Protein AF-A0A6D0IEU9-F1 (afdb_monomer)

Organism: Escherichia coli (NCBI:txid562)

Radius of gyration: 25.7 Å; Cα contacts (8 Å, |Δi|>4): 606; chains: 1; bounding box: 62×49×73 Å

pLDDT: mean 84.25, std 22.56, range [29.33, 98.94]

Secondary structure (DSSP, 8-state):
---EEEEEEETTTTEEEEEEEE------PPPP-------------------------------EEE-TTEEEEE-SEEEES-EEESSSSEEEEEEETT-EEEESSSPPEEES-STT-EEEEEEEBSEEE-B-TT--B-EEEESSSSEEEEEEETT-EEE-SEEEES-STT-EEEEEE-STT-EEE-SEEEESSSSEEEEEE-

InterPro domains:
  IPR024973 ESPR domain [PF13018] (1-48)
  IPR030895 T5SS/PEP-CTERM-associated repeat [TIGR04393] (109-158)
  IPR030895 T5SS/PEP-CTERM-associated repeat [TIGR04393] (164-202)

Foldseek 3Di:
DDKDFDWDQDPVVRDIDTDDIDDDDDDDDDDDDDDDDDDDDDDDDDDPDPDPPPPPDDDPAAEAAFAPAREEEFQEEDEHQEHEFQQPAHGEYEDEANGEYEYAHADEYEAFHADQTGGEYEQANGEHEQAHPVRAFHEYEAFQQGHGEYEFDNLGYYAHEAYEAHNAANGGGEYEQDDPNRDYHYPHYYAQNRHHGYYHYD

Structure (mmCIF, N/CA/C/O backbone):
data_AF-A0A6D0IEU9-F1
#
_entry.id   AF-A0A6D0IEU9-F1
#
loop_
_atom_site.group_PDB
_atom_site.id
_atom_site.type_symbol
_atom_site.label_atom_id
_atom_site.label_alt_id
_atom_site.label_comp_id
_atom_site.label_asym_id
_atom_site.label_entity_id
_atom_site.label_seq_id
_atom_site.pdbx_PDB_ins_code
_atom_site.Cartn_x
_atom_site.Cartn_y
_atom_site.Cartn_z
_atom_site.occupancy
_atom_site.B_iso_or_equiv
_atom_site.auth_seq_id
_atom_site.auth_comp_id
_atom_site.auth_asym_id
_atom_site.auth_atom_id
_atom_site.pdbx_PDB_model_num
ATOM 1 N N . MET A 1 1 ? -40.878 34.710 -31.196 1.00 53.75 1 MET A N 1
ATOM 2 C CA . MET A 1 1 ? -40.670 33.248 -31.325 1.00 53.75 1 MET A CA 1
ATOM 3 C C . MET A 1 1 ? -40.734 32.663 -29.929 1.00 53.75 1 MET A C 1
ATOM 5 O O . MET A 1 1 ? -39.865 32.991 -29.135 1.00 53.75 1 MET A O 1
ATOM 9 N N . ASN A 1 2 ? -41.747 31.856 -29.616 1.00 50.69 2 ASN A N 1
ATOM 10 C CA . ASN A 1 2 ? -41.816 31.199 -28.310 1.00 50.69 2 ASN A CA 1
ATOM 11 C C . ASN A 1 2 ? -40.979 29.920 -28.369 1.00 50.69 2 ASN A C 1
ATOM 13 O O . ASN A 1 2 ? -41.189 29.094 -29.259 1.00 50.69 2 ASN A O 1
ATOM 17 N N . ARG A 1 3 ? -40.012 29.792 -27.458 1.00 67.81 3 ARG A N 1
ATOM 18 C CA . ARG A 1 3 ? -39.190 28.589 -27.297 1.00 67.81 3 ARG A CA 1
ATOM 19 C C . ARG A 1 3 ? -39.715 27.820 -26.097 1.00 67.81 3 ARG A C 1
ATOM 21 O O . ARG A 1 3 ? -39.881 28.401 -25.029 1.00 67.81 3 ARG A O 1
ATOM 28 N N . ILE A 1 4 ? -40.008 26.540 -26.293 1.00 80.19 4 ILE A N 1
ATOM 29 C CA . ILE A 1 4 ? -40.408 25.638 -25.215 1.00 80.19 4 ILE A CA 1
ATOM 30 C C . ILE A 1 4 ? -39.237 24.692 -24.975 1.00 80.19 4 ILE A C 1
ATOM 32 O O . ILE A 1 4 ? -38.782 24.014 -25.900 1.00 80.19 4 ILE A O 1
ATOM 36 N N . TYR A 1 5 ? -38.760 24.661 -23.735 1.00 81.88 5 TYR A N 1
ATOM 37 C CA . TYR A 1 5 ? -37.673 23.793 -23.300 1.00 81.88 5 TYR A CA 1
ATOM 38 C C . TYR A 1 5 ? -38.232 22.621 -22.501 1.00 81.88 5 TYR A C 1
ATOM 40 O O . TYR A 1 5 ? -39.160 22.785 -21.710 1.00 81.88 5 TYR A O 1
ATOM 48 N N . ARG A 1 6 ? -37.644 21.439 -22.686 1.00 86.56 6 ARG A N 1
ATOM 49 C CA . ARG A 1 6 ? -37.812 20.326 -21.746 1.00 86.56 6 ARG A CA 1
ATOM 50 C C . ARG A 1 6 ? -36.634 20.344 -20.784 1.00 86.56 6 ARG A C 1
ATOM 52 O O . ARG A 1 6 ? -35.485 20.332 -21.233 1.00 86.56 6 ARG A O 1
ATOM 59 N N . VAL A 1 7 ? -36.933 20.391 -19.490 1.00 88.81 7 VAL A N 1
ATOM 60 C CA . VAL A 1 7 ? -35.939 20.408 -18.412 1.00 88.81 7 VAL A CA 1
ATOM 61 C C . VAL A 1 7 ? -36.088 19.177 -17.528 1.00 88.81 7 VAL A C 1
ATOM 63 O O . VAL A 1 7 ? -37.202 18.696 -17.327 1.00 88.81 7 VAL A O 1
ATOM 66 N N . ILE A 1 8 ? -34.969 18.678 -17.012 1.00 92.38 8 ILE A N 1
ATOM 67 C CA . ILE A 1 8 ? -34.897 17.565 -16.061 1.00 92.38 8 ILE A CA 1
ATOM 68 C C . ILE A 1 8 ? -34.191 18.065 -14.799 1.00 92.38 8 ILE A C 1
ATOM 70 O O . ILE A 1 8 ? -33.222 18.818 -14.888 1.00 92.38 8 ILE A O 1
ATOM 74 N N . TRP A 1 9 ? -34.683 17.666 -13.626 1.00 94.00 9 TRP A N 1
ATOM 75 C CA . TRP A 1 9 ? -33.997 17.899 -12.356 1.00 94.00 9 TRP A CA 1
ATOM 76 C C . TRP A 1 9 ? -32.887 16.866 -12.165 1.00 94.00 9 TRP A C 1
ATOM 78 O O . TRP A 1 9 ? -33.154 15.665 -12.169 1.00 94.00 9 TRP A O 1
ATOM 88 N N . ASN A 1 10 ? -31.653 17.328 -11.986 1.00 88.06 10 ASN A N 1
ATOM 89 C CA . ASN A 1 10 ? -30.525 16.477 -11.642 1.00 88.06 10 ASN A CA 1
ATOM 90 C C . ASN A 1 10 ? -30.370 16.450 -10.117 1.00 88.06 10 ASN A C 1
ATOM 92 O O . ASN A 1 10 ? -30.003 17.457 -9.514 1.00 88.06 10 ASN A O 1
ATOM 96 N N . CYS A 1 11 ? -30.652 15.305 -9.492 1.00 75.31 11 CYS A N 1
ATOM 97 C CA . CYS A 1 11 ? -30.579 15.147 -8.039 1.00 75.31 11 CYS A CA 1
ATOM 98 C C . CYS A 1 11 ? -29.143 15.136 -7.493 1.00 75.31 11 CYS A C 1
ATOM 100 O O . CYS A 1 11 ? -28.936 15.576 -6.366 1.00 75.31 11 CYS A O 1
ATOM 102 N N . THR A 1 12 ? -28.159 14.703 -8.285 1.00 78.56 12 THR A N 1
ATOM 103 C CA . THR A 1 12 ? -26.739 14.695 -7.902 1.00 78.56 12 THR A CA 1
ATOM 104 C C . THR A 1 12 ? -26.149 16.103 -7.899 1.00 78.56 12 THR A C 1
ATOM 106 O O . THR A 1 12 ? -25.392 16.456 -7.004 1.00 78.56 12 THR A O 1
ATOM 109 N N . LEU A 1 13 ? -26.512 16.922 -8.888 1.00 87.19 13 LEU A N 1
ATOM 110 C CA . LEU A 1 13 ? -25.998 18.287 -9.042 1.00 87.19 13 LEU A CA 1
ATOM 111 C C . LEU A 1 13 ? -26.918 19.359 -8.442 1.00 87.19 13 LEU A C 1
ATOM 113 O O . LEU A 1 13 ? -26.543 20.525 -8.407 1.00 87.19 13 LEU A O 1
ATOM 117 N N . GLN A 1 14 ? -28.123 18.979 -8.009 1.00 87.88 14 GLN A N 1
ATOM 118 C CA . GLN A 1 14 ? -29.170 19.869 -7.492 1.00 87.88 14 GLN A CA 1
ATOM 119 C C . GLN A 1 14 ? -29.506 21.050 -8.421 1.00 8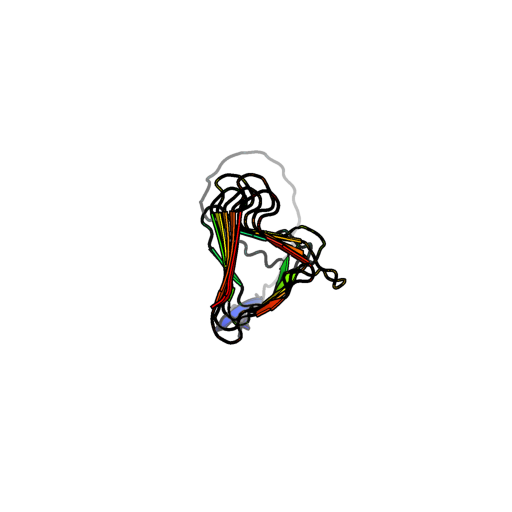7.88 14 GLN A C 1
ATOM 121 O O . GLN A 1 14 ? -29.718 22.178 -7.978 1.00 87.88 14 GLN A O 1
ATOM 126 N N . VAL A 1 15 ? -29.570 20.795 -9.732 1.00 84.38 15 VAL A N 1
ATOM 127 C CA . VAL A 1 15 ? -29.898 21.813 -10.745 1.00 84.38 15 VAL A CA 1
ATOM 128 C C . VAL A 1 15 ? -30.870 21.286 -11.797 1.00 84.38 15 VAL A C 1
ATOM 130 O O . VAL A 1 15 ? -30.902 20.093 -12.101 1.00 84.38 15 VAL A O 1
ATOM 133 N N . PHE A 1 16 ? -31.634 22.192 -12.415 1.00 90.25 16 PHE A N 1
ATOM 134 C CA . PHE A 1 16 ? -32.405 21.886 -13.622 1.00 90.25 16 PHE A CA 1
ATOM 135 C C . PHE A 1 16 ? -31.518 21.996 -14.863 1.00 90.25 16 PHE A C 1
ATOM 137 O O . PHE A 1 16 ? -30.922 23.040 -15.121 1.00 90.25 16 PHE A O 1
ATOM 144 N N . GLN A 1 17 ? -31.469 20.936 -15.663 1.00 93.31 17 GLN A N 1
ATOM 145 C CA . GLN A 1 17 ? -30.743 20.900 -16.930 1.00 93.31 17 GLN A CA 1
ATOM 146 C C . GLN A 1 17 ? -31.730 20.884 -18.100 1.00 93.31 17 GLN A C 1
ATOM 148 O O . GLN A 1 17 ? -32.740 20.184 -18.066 1.00 93.31 17 GLN A O 1
ATOM 153 N N . VAL A 1 18 ? -31.448 21.664 -19.148 1.00 87.06 18 VAL A N 1
ATOM 154 C CA . VAL A 1 18 ? -32.253 21.696 -20.379 1.00 87.06 18 VAL A CA 1
ATOM 155 C C . VAL A 1 18 ? -31.772 20.592 -21.315 1.00 87.06 18 VAL A C 1
ATOM 157 O O . VAL A 1 18 ? -30.610 20.586 -21.709 1.00 87.06 18 VAL A O 1
ATOM 160 N N . CYS A 1 19 ? -32.665 19.683 -21.706 1.00 80.75 19 CYS A N 1
ATOM 161 C CA . CYS A 1 19 ? -32.301 18.515 -22.519 1.00 80.75 19 CYS A CA 1
ATOM 162 C C . CYS A 1 19 ? -32.768 18.616 -23.976 1.00 80.75 19 CYS A C 1
ATOM 164 O O . CYS A 1 19 ? -32.269 17.893 -24.834 1.00 80.75 19 CYS A O 1
ATOM 166 N N . SER A 1 20 ? -33.722 19.499 -24.285 1.00 77.31 20 SER A N 1
ATOM 167 C CA . SER A 1 20 ? -34.132 19.758 -25.669 1.00 77.31 20 SER A CA 1
ATOM 168 C C . SER A 1 20 ? -34.875 21.084 -25.808 1.00 77.31 20 SER A C 1
ATOM 170 O O . SER A 1 20 ? -35.669 21.437 -24.930 1.00 77.31 20 SER A O 1
ATOM 172 N N . GLU A 1 21 ? -34.704 21.752 -26.948 1.00 74.44 21 GLU A N 1
ATOM 173 C CA . GLU A 1 21 ? -35.538 22.875 -27.383 1.00 74.44 21 GLU A CA 1
ATOM 174 C C . GLU A 1 21 ? -36.475 22.412 -28.508 1.00 74.44 21 GLU A C 1
ATOM 176 O O . GLU A 1 21 ? -36.021 21.884 -29.523 1.00 74.44 21 GLU A O 1
ATOM 181 N N . LEU A 1 22 ? -37.785 22.627 -28.349 1.00 60.28 22 LEU A N 1
ATOM 182 C CA . LEU A 1 22 ? -38.739 22.435 -29.438 1.00 60.28 22 LEU A CA 1
ATOM 183 C C . LEU A 1 22 ? -39.004 23.776 -30.121 1.00 60.28 22 LEU A C 1
ATOM 185 O O . LEU A 1 22 ? -39.738 24.622 -29.605 1.00 60.28 22 LEU A O 1
ATOM 189 N N . THR A 1 23 ? -38.452 23.952 -31.318 1.00 60.00 23 THR A N 1
ATOM 190 C CA . THR A 1 23 ? -38.724 25.127 -32.151 1.00 60.00 23 THR A CA 1
ATOM 191 C C . THR A 1 23 ? -39.691 24.744 -33.274 1.00 60.00 23 THR A C 1
ATOM 193 O O . THR A 1 23 ? -39.363 23.963 -34.165 1.00 60.00 23 THR A O 1
ATOM 196 N N . ARG A 1 24 ? -40.909 25.298 -33.268 1.00 49.69 24 ARG A N 1
ATOM 197 C CA . ARG A 1 24 ? -41.890 25.077 -34.346 1.00 49.69 24 ARG A CA 1
ATOM 198 C C . ARG A 1 24 ?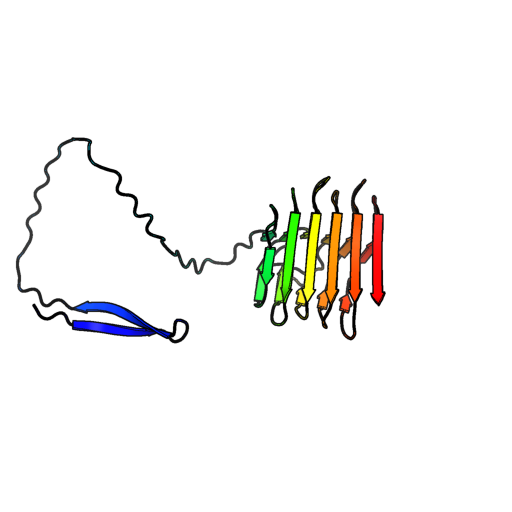 -41.479 25.916 -35.568 1.00 49.69 24 ARG A C 1
ATOM 200 O O . ARG A 1 24 ? -41.770 27.108 -35.615 1.00 49.69 24 ARG A O 1
ATOM 207 N N . ARG A 1 25 ? -40.758 25.335 -36.536 1.00 46.53 25 ARG A N 1
ATOM 208 C CA . ARG A 1 25 ? -40.370 26.026 -37.785 1.00 46.53 25 ARG A CA 1
ATOM 209 C C . ARG A 1 25 ? -41.288 25.607 -38.941 1.00 46.53 25 ARG A C 1
ATOM 211 O O . ARG A 1 25 ? -41.358 24.434 -39.288 1.00 46.53 25 ARG A O 1
ATOM 218 N N . VAL A 1 26 ? -41.973 26.578 -39.548 1.00 46.31 26 VAL A N 1
ATOM 219 C CA . VAL A 1 26 ? -42.748 26.409 -40.788 1.00 46.31 26 VAL A CA 1
ATOM 220 C C . VAL A 1 26 ? -41.794 26.492 -41.992 1.00 46.31 26 VAL A C 1
ATOM 222 O O . VAL A 1 26 ? -41.130 27.505 -42.175 1.00 46.31 26 VAL A O 1
ATOM 225 N N . GLY A 1 27 ? -41.711 25.385 -42.741 1.00 44.38 27 GLY A N 1
ATOM 226 C CA . GLY A 1 27 ? -41.243 25.160 -44.124 1.00 44.38 27 GLY A CA 1
ATOM 227 C C . GLY A 1 27 ? -40.143 26.015 -44.787 1.00 44.38 27 GLY A C 1
ATOM 228 O O . GLY A 1 27 ? -40.307 27.215 -44.977 1.00 44.38 27 GLY A O 1
ATOM 229 N N . LYS A 1 28 ? -39.124 25.342 -45.354 1.00 38.09 28 LYS A N 1
ATOM 230 C CA . LYS A 1 28 ? -38.829 25.317 -46.814 1.00 38.09 28 LYS A CA 1
ATOM 231 C C . LYS A 1 28 ? -37.697 24.324 -47.153 1.00 38.09 28 LYS A C 1
ATOM 233 O O . LYS A 1 28 ? -36.767 24.159 -46.373 1.00 38.09 28 LYS A O 1
ATOM 238 N N . LYS A 1 29 ? -37.832 23.651 -48.309 1.00 37.75 29 LYS A N 1
ATOM 239 C CA . LYS A 1 29 ? -36.913 22.645 -48.886 1.00 37.75 29 LYS A CA 1
ATOM 240 C C . LYS A 1 29 ? -35.546 23.259 -49.232 1.00 37.75 29 LYS A C 1
ATOM 242 O O . LYS A 1 29 ? -35.515 24.354 -49.787 1.00 37.75 29 LYS A O 1
ATOM 247 N N . SER A 1 30 ? -34.455 22.528 -48.990 1.00 38.38 30 SER A N 1
ATOM 248 C CA . SER A 1 30 ? -33.098 22.927 -49.399 1.00 38.38 30 SER A CA 1
ATOM 249 C C . SER A 1 30 ? -32.645 22.181 -50.654 1.00 38.38 30 SER A C 1
ATOM 251 O O . SER A 1 30 ? -32.662 20.952 -50.686 1.00 38.38 30 SER A O 1
ATOM 253 N N . THR A 1 31 ? -32.194 22.933 -51.657 1.00 33.44 31 THR A N 1
ATOM 254 C CA . THR A 1 31 ? -31.416 22.443 -52.804 1.00 33.44 31 THR A CA 1
ATOM 255 C C . THR A 1 31 ? -29.931 22.622 -52.484 1.00 33.44 31 THR A C 1
ATOM 257 O O . THR A 1 31 ? -29.524 23.702 -52.057 1.00 33.44 31 THR A O 1
ATOM 260 N N . VAL A 1 32 ? -29.117 21.581 -52.671 1.00 41.56 32 VAL A N 1
ATOM 261 C CA . VAL A 1 32 ? -27.666 21.612 -52.419 1.00 41.56 32 VAL A CA 1
ATOM 262 C C . VAL A 1 32 ? -26.944 22.155 -53.654 1.00 41.56 32 VAL A C 1
ATOM 264 O O . VAL A 1 32 ? -27.116 21.621 -54.745 1.00 41.56 32 VAL A O 1
ATOM 267 N N . ASN A 1 33 ? -26.109 23.184 -53.486 1.00 30.72 33 ASN A N 1
ATOM 268 C CA . ASN A 1 33 ? -25.115 23.587 -54.483 1.00 30.72 33 ASN A CA 1
ATOM 269 C C . ASN A 1 33 ? -23.714 23.514 -53.867 1.00 30.72 33 ASN A C 1
ATOM 271 O O . ASN A 1 33 ? -23.408 24.205 -52.898 1.00 30.72 33 ASN A O 1
ATOM 275 N N . LEU A 1 34 ? -22.874 22.663 -54.454 1.00 42.97 34 LEU A N 1
ATOM 276 C CA . LEU A 1 34 ? -21.450 22.527 -54.167 1.00 42.97 34 LEU A CA 1
ATOM 277 C C . LEU A 1 34 ? -20.671 23.630 -54.893 1.00 42.97 34 LEU A C 1
ATOM 279 O O . LEU A 1 34 ? -20.743 23.730 -56.117 1.00 42.97 34 LEU A O 1
ATOM 283 N N . ARG A 1 35 ? -19.855 24.401 -54.165 1.00 29.33 35 ARG A N 1
ATOM 284 C CA . ARG A 1 35 ? -18.714 25.130 -54.739 1.00 29.33 35 ARG A CA 1
ATOM 285 C C . ARG A 1 35 ? -17.497 25.038 -53.819 1.00 29.33 35 ARG A C 1
ATOM 287 O O . ARG A 1 35 ? -17.572 25.353 -52.638 1.00 29.33 35 ARG A O 1
ATOM 294 N N . LYS A 1 36 ? -16.380 24.603 -54.410 1.00 38.97 36 LYS A N 1
ATOM 295 C CA . 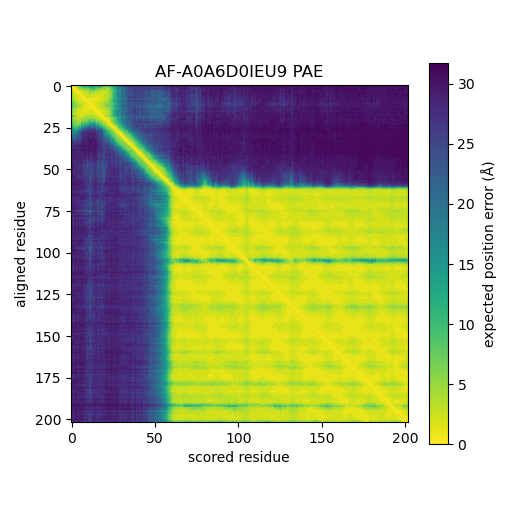LYS A 1 36 ? -15.002 24.711 -53.908 1.00 38.97 36 LYS A CA 1
ATOM 296 C C . LYS A 1 36 ? -14.539 26.171 -53.993 1.00 38.97 36 LYS A C 1
ATOM 298 O O . LYS A 1 36 ? -14.678 26.748 -55.066 1.00 38.97 36 LYS A O 1
ATOM 303 N N . SER A 1 37 ? -13.862 26.687 -52.964 1.00 33.75 37 SER A N 1
ATOM 304 C CA . SER A 1 37 ? -12.532 27.307 -53.117 1.00 33.75 37 SER A CA 1
ATOM 305 C C . SER A 1 37 ? -11.837 27.559 -51.774 1.00 33.75 37 SER A C 1
ATOM 307 O O . SER A 1 37 ? -12.459 27.715 -50.730 1.00 33.75 37 SER A O 1
ATOM 309 N N . SER A 1 38 ? -10.515 27.594 -51.892 1.00 38.75 38 SER A N 1
ATOM 310 C CA . SER A 1 38 ? -9.429 27.889 -50.958 1.00 38.75 38 SER A CA 1
ATOM 311 C C . SER A 1 38 ? -9.467 29.261 -50.277 1.00 38.75 38 SER A C 1
ATOM 313 O O . SER A 1 38 ? -9.944 30.226 -50.870 1.00 38.75 38 SER A O 1
ATOM 315 N N . GLY A 1 39 ? -8.811 29.369 -49.115 1.00 32.38 39 GLY A N 1
ATOM 316 C CA . GLY A 1 39 ? -8.404 30.651 -48.530 1.00 32.38 39 GLY A CA 1
ATOM 317 C C . GLY A 1 39 ? -8.217 30.589 -47.017 1.00 32.38 39 GLY A C 1
ATOM 318 O O . GLY A 1 39 ? -9.179 30.665 -46.264 1.00 32.38 39 GLY A O 1
ATOM 319 N N . LEU A 1 40 ? -6.968 30.446 -46.580 1.00 43.28 40 LEU A N 1
ATOM 320 C CA . LEU A 1 40 ? -6.529 30.544 -45.190 1.00 43.28 40 LEU A CA 1
ATOM 321 C C . LEU A 1 40 ? -6.688 31.996 -44.695 1.00 43.28 40 LEU A C 1
ATOM 323 O O . LEU A 1 40 ? -6.193 32.906 -45.346 1.00 43.28 40 LEU A O 1
ATOM 327 N N . THR A 1 41 ? -7.386 32.205 -43.576 1.00 36.62 41 THR A N 1
ATOM 328 C CA . THR A 1 41 ? -7.050 33.075 -42.422 1.00 36.62 41 THR A CA 1
ATOM 329 C C . THR A 1 41 ? -8.328 33.351 -41.619 1.00 36.62 41 THR A C 1
ATOM 331 O O . THR A 1 41 ? -9.333 33.767 -42.184 1.00 36.62 41 THR A O 1
ATOM 334 N N . THR A 1 42 ? -8.309 33.123 -40.301 1.00 32.19 42 THR A N 1
ATOM 335 C CA . THR A 1 42 ? -8.687 34.107 -39.262 1.00 32.19 42 THR A CA 1
ATOM 336 C C . THR A 1 42 ? -8.773 33.464 -37.868 1.00 32.19 42 THR A C 1
ATOM 338 O O . THR A 1 42 ? -9.610 32.615 -37.597 1.00 32.19 42 THR A O 1
ATOM 341 N N . LYS A 1 43 ? -7.911 33.980 -36.981 1.00 35.75 43 LYS A N 1
ATOM 342 C CA . LYS A 1 43 ? -8.141 34.286 -35.557 1.00 35.75 43 LYS A CA 1
ATOM 343 C C . LYS A 1 43 ? -8.468 33.120 -34.607 1.00 35.75 43 LYS A C 1
ATOM 345 O O . LYS A 1 43 ? -9.618 32.754 -34.397 1.00 35.75 43 LYS A O 1
ATOM 350 N N . PHE A 1 44 ? -7.429 32.668 -33.900 1.00 37.09 44 PHE A N 1
ATOM 351 C CA . PHE A 1 44 ? -7.548 31.933 -32.641 1.00 37.09 44 PHE A CA 1
ATOM 352 C C . PHE A 1 44 ? -8.236 32.807 -31.580 1.00 37.09 44 PHE A C 1
ATOM 354 O O . PHE A 1 44 ? -7.627 33.721 -31.026 1.00 37.09 44 PHE A O 1
ATOM 361 N N . SER A 1 45 ? -9.505 32.516 -31.294 1.00 33.41 45 SER A N 1
ATOM 362 C CA . SER A 1 45 ? -10.161 32.931 -30.054 1.00 33.41 45 SER A CA 1
ATOM 363 C C . SER A 1 45 ? -10.011 31.798 -29.043 1.00 33.41 45 SER A C 1
ATOM 365 O O . SER A 1 45 ? -10.451 30.674 -29.287 1.00 33.41 45 SER A O 1
ATOM 367 N N . ARG A 1 46 ? -9.332 32.077 -27.927 1.00 46.19 46 ARG A N 1
ATOM 368 C CA . ARG A 1 46 ? -9.158 31.148 -26.806 1.00 46.19 46 ARG A CA 1
ATOM 369 C C . ARG A 1 46 ? -10.493 31.006 -26.077 1.00 46.19 46 ARG A C 1
ATOM 371 O O . ARG A 1 46 ? -10.826 31.831 -25.237 1.00 46.19 46 ARG A O 1
ATOM 378 N N . LEU A 1 47 ? -11.222 29.942 -26.379 1.00 34.53 47 LEU A N 1
ATOM 379 C CA . LEU A 1 47 ? -12.212 29.348 -25.485 1.00 34.53 47 LEU A CA 1
ATOM 380 C C . LEU A 1 47 ? -11.964 27.843 -25.505 1.00 34.53 47 LEU A C 1
ATOM 382 O O . LEU A 1 47 ? -12.510 27.114 -26.329 1.00 34.53 47 LEU A O 1
ATOM 386 N N . THR A 1 48 ? -11.067 27.390 -24.630 1.00 41.53 48 THR A N 1
ATOM 387 C CA . THR A 1 48 ? -10.922 25.976 -24.282 1.00 41.53 48 THR A CA 1
ATOM 388 C C . THR A 1 48 ? -12.227 25.521 -23.645 1.00 41.53 48 THR A C 1
ATOM 390 O O . THR A 1 48 ? -12.469 25.706 -22.455 1.00 41.53 48 THR A O 1
ATOM 393 N N . LEU A 1 49 ? -13.097 24.991 -24.496 1.00 32.12 49 LEU A N 1
ATOM 394 C CA . LEU A 1 49 ? -14.318 24.301 -24.141 1.00 32.12 49 LEU A CA 1
ATOM 395 C C . LEU A 1 49 ? -13.909 23.004 -23.434 1.00 32.12 49 LEU A C 1
ATOM 397 O O . LEU A 1 49 ? -13.408 22.079 -24.071 1.00 32.12 49 LEU A O 1
ATOM 401 N N . GLY A 1 50 ? -14.058 22.976 -22.110 1.00 44.75 50 GLY A N 1
ATOM 402 C CA . GLY A 1 50 ? -13.892 21.771 -21.306 1.00 44.75 50 GLY A CA 1
ATOM 403 C C . GLY A 1 50 ? -14.949 20.751 -21.709 1.00 44.75 50 GLY A C 1
ATOM 404 O O . GLY A 1 50 ? -16.090 20.816 -21.260 1.00 44.75 50 GLY A O 1
ATOM 405 N N . VAL A 1 51 ? -14.581 19.836 -22.600 1.00 38.56 51 VAL A N 1
ATOM 406 C CA . VAL A 1 51 ? -15.382 18.655 -22.904 1.00 38.56 51 VAL A CA 1
ATOM 407 C C . VAL A 1 51 ? -15.144 17.667 -21.767 1.00 38.56 51 VAL A C 1
ATOM 409 O O . VAL A 1 51 ? -14.122 16.987 -21.730 1.00 38.56 51 VAL A O 1
ATOM 412 N N . LEU A 1 52 ? -16.082 17.611 -20.819 1.00 35.97 52 LEU A N 1
ATOM 413 C CA . LEU A 1 52 ? -16.183 16.502 -19.875 1.00 35.97 52 LEU A CA 1
ATOM 414 C C . LEU A 1 52 ? -16.674 15.280 -20.669 1.00 35.97 52 LEU A C 1
ATOM 416 O O . LEU A 1 52 ? -17.872 15.080 -20.867 1.00 35.97 52 LEU A O 1
ATOM 420 N N . LEU A 1 53 ? -15.738 14.491 -21.194 1.00 38.72 53 LEU A N 1
ATOM 421 C CA . LEU A 1 53 ? -16.027 13.137 -21.651 1.00 38.72 53 LEU A CA 1
ATOM 422 C C . LEU A 1 53 ? -16.294 12.293 -20.404 1.00 38.72 53 LEU A C 1
ATOM 424 O O . LEU A 1 53 ? -15.367 11.808 -19.762 1.00 38.72 53 LEU A O 1
ATOM 428 N N . ALA A 1 54 ? -17.570 12.120 -20.060 1.00 43.75 54 ALA A N 1
ATOM 429 C CA . ALA A 1 54 ? -18.000 11.022 -19.208 1.00 43.75 54 ALA A CA 1
ATOM 430 C C . ALA A 1 54 ? -17.803 9.717 -19.995 1.00 43.75 54 ALA A C 1
ATOM 432 O O . ALA A 1 54 ? -18.714 9.211 -20.649 1.00 43.75 54 ALA A O 1
ATOM 433 N N . LEU A 1 55 ? -16.570 9.213 -19.992 1.00 36.75 55 LEU A N 1
ATOM 434 C CA . LEU A 1 55 ? -16.256 7.853 -20.398 1.00 36.75 55 LEU A CA 1
ATOM 435 C C . LEU A 1 55 ? -16.793 6.923 -19.309 1.00 36.75 55 LEU A C 1
ATOM 437 O O . LEU A 1 55 ? -16.089 6.579 -18.367 1.00 36.75 55 LEU A O 1
ATOM 441 N N . SER A 1 56 ? -18.037 6.468 -19.454 1.00 54.47 56 SER A N 1
ATOM 442 C CA . SER A 1 56 ? -18.420 5.150 -18.945 1.00 54.47 56 SER A CA 1
ATOM 443 C C . SER A 1 56 ? -17.731 4.108 -19.834 1.00 54.47 56 SER A C 1
ATOM 445 O O . SER A 1 56 ? -18.340 3.528 -20.733 1.00 54.47 56 SER A O 1
ATOM 447 N N . GLY A 1 57 ? -16.413 3.998 -19.675 1.00 40.84 57 GLY A N 1
ATOM 448 C CA . GLY A 1 57 ? -15.552 3.078 -20.400 1.00 40.84 57 GLY A CA 1
ATOM 449 C C . GLY A 1 57 ? -15.337 1.831 -19.559 1.00 40.84 57 GLY A C 1
ATOM 450 O O . GLY A 1 57 ? -14.985 1.922 -18.389 1.00 40.84 57 GLY A O 1
ATOM 451 N N . SER A 1 58 ? -15.575 0.675 -20.166 1.00 50.19 58 SER A N 1
ATOM 452 C CA . SER A 1 58 ? -15.130 -0.643 -19.712 1.00 50.19 58 SER A CA 1
ATOM 453 C C . SER A 1 58 ? -13.770 -0.584 -19.006 1.00 50.19 58 SER A C 1
ATOM 455 O O . SER A 1 58 ? -12.824 -0.035 -19.570 1.00 50.19 58 SER A O 1
ATOM 457 N N . ALA A 1 59 ? -13.688 -1.158 -17.802 1.00 45.22 59 ALA A N 1
ATOM 458 C CA . ALA A 1 59 ? -12.473 -1.260 -17.003 1.00 45.22 59 ALA A CA 1
ATOM 459 C C . ALA A 1 59 ? -11.380 -2.039 -17.758 1.00 45.22 59 ALA A C 1
ATOM 461 O O . ALA A 1 59 ? -11.274 -3.256 -17.664 1.00 45.22 59 ALA A O 1
ATOM 462 N N . SER A 1 60 ? -10.581 -1.323 -18.542 1.00 49.34 60 SER A N 1
ATOM 463 C CA . SER A 1 60 ? -9.176 -1.653 -18.732 1.00 49.34 60 SER A CA 1
ATOM 464 C C . SER A 1 60 ? -8.489 -1.007 -17.541 1.00 49.34 60 SER A C 1
ATOM 466 O O . SER A 1 60 ? -8.318 0.212 -17.550 1.00 49.34 60 SER A O 1
ATOM 468 N N . GLY A 1 61 ? -8.213 -1.768 -16.482 1.00 61.00 61 GLY A N 1
ATOM 469 C CA . GLY A 1 61 ? -7.523 -1.220 -15.323 1.00 61.00 61 GLY A CA 1
ATOM 470 C C . GLY A 1 61 ? -6.191 -0.639 -15.789 1.00 61.00 61 GLY A C 1
ATOM 471 O O . GLY A 1 61 ? -5.355 -1.316 -16.373 1.00 61.00 61 GLY A O 1
ATOM 472 N N . ALA A 1 62 ? -6.026 0.670 -15.662 1.00 86.44 62 ALA A N 1
ATOM 473 C CA . ALA A 1 62 ? -4.701 1.260 -15.726 1.00 86.44 62 ALA A CA 1
ATOM 474 C C . ALA A 1 62 ? -4.088 1.149 -14.328 1.00 86.44 62 ALA A C 1
ATOM 476 O O . ALA A 1 62 ? -4.808 0.983 -13.338 1.00 86.44 62 ALA A O 1
ATOM 477 N N . SER A 1 63 ? -2.769 1.253 -14.223 1.00 93.12 63 SER A N 1
ATOM 478 C CA . SER A 1 63 ? -2.153 1.518 -12.926 1.00 93.12 63 SER A CA 1
ATOM 479 C C . SER A 1 63 ? -2.633 2.876 -12.408 1.00 93.12 63 SER A C 1
ATOM 481 O O . SER A 1 63 ? -2.707 3.841 -13.171 1.00 93.12 63 SER A O 1
ATOM 483 N N . LEU A 1 64 ? -2.935 2.971 -11.115 1.00 96.12 64 LEU A N 1
ATOM 484 C CA . LEU A 1 64 ? -3.027 4.261 -10.448 1.00 96.12 64 LEU A CA 1
ATOM 485 C C . LEU A 1 64 ? -1.610 4.754 -10.169 1.00 96.12 64 LEU A C 1
ATOM 487 O O . LEU A 1 64 ? -0.897 4.156 -9.365 1.00 96.12 64 LEU A O 1
ATOM 491 N N . GLU A 1 65 ? -1.225 5.857 -10.797 1.00 96.94 65 GLU A N 1
ATOM 492 C CA . GLU A 1 65 ? 0.049 6.528 -10.551 1.00 96.94 65 GLU A CA 1
ATOM 493 C C . GLU A 1 65 ? -0.178 7.775 -9.691 1.00 96.94 65 GLU A C 1
ATOM 495 O O . GLU A 1 65 ? -0.854 8.718 -10.101 1.00 96.94 65 GLU A O 1
ATOM 500 N N . VAL A 1 66 ? 0.392 7.778 -8.486 1.00 97.75 66 VAL A N 1
ATOM 501 C CA . VAL A 1 66 ? 0.400 8.930 -7.578 1.00 97.75 66 VAL A CA 1
ATOM 502 C C . VAL A 1 66 ? 1.847 9.360 -7.407 1.00 97.75 66 VAL A C 1
ATOM 504 O O . VAL A 1 66 ? 2.588 8.757 -6.638 1.00 97.75 66 VAL A O 1
ATOM 507 N N . ASP A 1 67 ? 2.272 10.372 -8.151 1.00 96.56 67 ASP A N 1
ATOM 508 C CA . ASP A 1 67 ? 3.670 10.811 -8.213 1.00 96.56 67 ASP A CA 1
ATOM 509 C C . ASP A 1 67 ? 3.762 12.318 -8.489 1.00 96.56 67 ASP A C 1
ATOM 511 O O . ASP A 1 67 ? 2.740 12.938 -8.748 1.00 96.56 67 ASP A O 1
ATOM 515 N N . ASN A 1 68 ? 4.953 12.921 -8.493 1.00 96.12 68 ASN A N 1
ATOM 516 C CA . ASN A 1 68 ? 5.168 14.365 -8.698 1.00 96.12 68 ASN A CA 1
ATOM 517 C C . ASN A 1 68 ? 4.452 15.240 -7.653 1.00 96.12 68 ASN A C 1
ATOM 519 O O . ASN A 1 68 ? 3.695 16.156 -7.987 1.00 96.12 68 ASN A O 1
ATOM 523 N N . ASP A 1 69 ? 4.667 14.907 -6.381 1.00 97.38 69 ASP A N 1
ATOM 524 C CA . ASP A 1 69 ? 4.088 15.555 -5.198 1.00 97.38 69 ASP A CA 1
ATOM 525 C C . ASP A 1 69 ? 2.548 15.519 -5.167 1.00 97.38 69 ASP A C 1
ATOM 527 O O . ASP A 1 69 ? 1.906 16.266 -4.424 1.00 97.38 69 ASP A O 1
ATOM 531 N N . GLN A 1 70 ? 1.934 14.637 -5.963 1.00 97.38 70 GLN A N 1
ATOM 532 C CA . GLN A 1 70 ? 0.488 14.466 -5.979 1.00 97.38 70 GLN A CA 1
ATOM 533 C C . GLN A 1 70 ? -0.019 13.813 -4.696 1.00 97.38 70 GLN A C 1
ATOM 535 O O . GLN A 1 70 ? 0.626 12.952 -4.089 1.00 97.38 70 GLN A O 1
ATOM 540 N N . ILE A 1 71 ? -1.242 14.201 -4.337 1.00 98.19 71 ILE A N 1
ATOM 541 C CA . ILE A 1 71 ? -2.016 13.593 -3.263 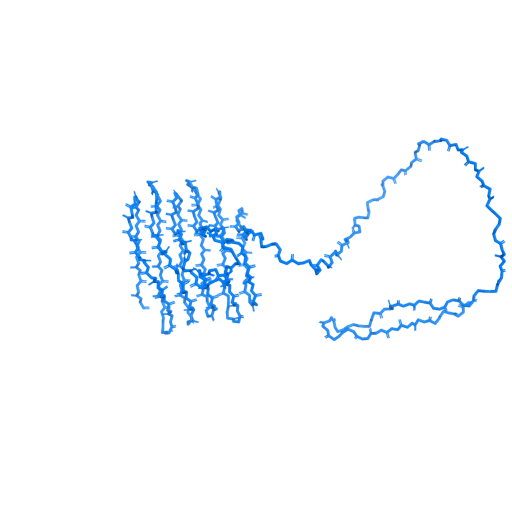1.00 98.19 71 ILE A CA 1
ATOM 542 C C . ILE A 1 71 ? -3.326 13.093 -3.861 1.00 98.19 71 ILE A C 1
ATOM 544 O O . ILE A 1 71 ? -4.058 13.860 -4.483 1.00 98.19 71 ILE A O 1
ATOM 548 N N . THR A 1 72 ? -3.627 11.813 -3.680 1.00 98.38 72 THR A N 1
ATOM 549 C CA . THR A 1 72 ? -4.872 11.193 -4.148 1.00 98.38 72 THR A CA 1
ATOM 550 C C . THR A 1 72 ? -5.645 10.632 -2.969 1.00 98.38 72 THR A C 1
ATOM 552 O O . THR A 1 72 ? -5.064 10.003 -2.089 1.00 98.38 72 THR A O 1
ATOM 555 N N . ASN A 1 73 ? -6.958 10.849 -2.963 1.00 98.44 73 ASN A N 1
ATOM 556 C CA . ASN A 1 73 ? -7.861 10.320 -1.951 1.00 98.44 73 ASN A CA 1
ATOM 557 C C . ASN A 1 73 ? -8.812 9.313 -2.599 1.00 98.44 73 ASN A C 1
ATOM 559 O O . ASN A 1 73 ? -9.354 9.578 -3.671 1.00 98.44 73 ASN A O 1
ATOM 563 N N . ILE A 1 74 ? -9.018 8.184 -1.931 1.00 98.00 74 ILE A N 1
ATOM 564 C CA . ILE A 1 74 ? -10.006 7.166 -2.273 1.00 98.00 74 ILE A CA 1
ATOM 565 C C . ILE A 1 74 ? -10.989 7.091 -1.108 1.00 98.00 74 ILE A C 1
ATOM 567 O O . ILE A 1 74 ? -10.612 6.715 -0.001 1.00 98.00 74 ILE A O 1
ATOM 571 N N . ASP A 1 75 ? -12.238 7.451 -1.366 1.00 97.88 75 ASP A N 1
ATOM 572 C CA . ASP A 1 75 ? -13.374 7.407 -0.435 1.00 97.88 75 ASP A CA 1
ATOM 573 C C . ASP A 1 75 ? -14.555 6.591 -1.000 1.00 97.88 75 ASP A C 1
ATOM 575 O O . ASP A 1 75 ? -15.657 6.601 -0.456 1.00 97.88 75 ASP A O 1
ATOM 579 N N . THR A 1 76 ? -14.311 5.876 -2.101 1.00 96.06 76 THR A N 1
ATOM 580 C CA . THR A 1 76 ? -15.265 5.018 -2.811 1.00 96.06 76 THR A CA 1
ATOM 581 C C . THR A 1 76 ? -14.602 3.707 -3.238 1.00 96.06 76 THR A C 1
ATOM 583 O O . THR A 1 76 ? -13.400 3.502 -3.037 1.00 96.06 76 THR A O 1
ATOM 586 N N . ASP A 1 77 ? -15.386 2.808 -3.832 1.00 96.50 77 ASP A N 1
ATOM 587 C CA . ASP A 1 77 ? -14.886 1.559 -4.400 1.00 96.50 77 ASP A CA 1
ATOM 588 C C . ASP A 1 77 ? -14.111 1.830 -5.693 1.00 96.50 77 ASP A C 1
ATOM 590 O O . ASP A 1 77 ? -14.657 2.353 -6.669 1.00 96.50 77 ASP A O 1
ATOM 594 N N . VAL A 1 78 ? -12.838 1.440 -5.719 1.00 95.56 78 VAL A N 1
ATOM 595 C CA . VAL A 1 78 ? -11.981 1.543 -6.903 1.00 95.56 78 VAL A CA 1
ATOM 596 C C . VAL A 1 78 ? -11.149 0.282 -7.079 1.00 95.56 78 VAL A C 1
ATOM 598 O O . VAL A 1 78 ? -10.758 -0.384 -6.116 1.00 95.56 78 VAL A O 1
ATOM 601 N N . ALA A 1 79 ? -10.831 -0.025 -8.331 1.00 94.19 79 ALA A N 1
ATOM 602 C C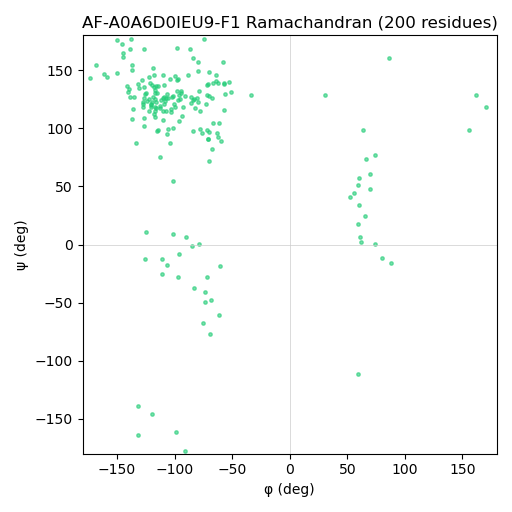A . ALA A 1 79 ? -9.943 -1.121 -8.663 1.00 94.19 79 ALA A CA 1
ATOM 603 C C . ALA A 1 79 ? -9.018 -0.713 -9.813 1.00 94.19 79 ALA A C 1
ATOM 605 O O . ALA A 1 79 ? -9.480 -0.181 -10.824 1.00 94.19 79 ALA A O 1
ATOM 606 N N . TYR A 1 80 ? -7.721 -0.957 -9.642 1.00 94.25 80 TYR A N 1
ATOM 607 C CA . TYR A 1 80 ? -6.677 -0.638 -10.620 1.00 94.25 80 TYR A CA 1
ATOM 608 C C . TYR A 1 80 ? -5.841 -1.876 -10.930 1.00 94.25 80 TYR A C 1
ATOM 610 O O . TYR A 1 80 ? -5.952 -2.894 -10.254 1.00 94.25 80 TYR A O 1
ATOM 618 N N . ASP A 1 81 ? -5.007 -1.820 -11.961 1.00 93.62 81 ASP A N 1
ATOM 619 C CA . ASP A 1 81 ? -4.071 -2.915 -12.240 1.00 93.62 81 ASP A CA 1
ATOM 620 C C . ASP A 1 81 ? -2.994 -2.991 -11.158 1.00 93.62 81 ASP A C 1
ATOM 622 O O . ASP A 1 81 ? -2.765 -4.049 -10.581 1.00 93.62 81 ASP A O 1
ATOM 626 N N . ALA A 1 82 ? -2.414 -1.837 -10.834 1.00 95.06 82 ALA A N 1
ATOM 627 C CA . ALA A 1 82 ? -1.463 -1.646 -9.751 1.00 95.06 82 ALA A CA 1
ATOM 628 C C . ALA A 1 82 ? -1.648 -0.269 -9.112 1.00 95.06 82 ALA A C 1
ATOM 630 O O . ALA A 1 82 ? -2.191 0.653 -9.720 1.00 95.06 82 ALA A O 1
ATOM 631 N N . TYR A 1 83 ? -1.121 -0.120 -7.903 1.00 97.75 83 TYR A N 1
ATOM 632 C CA . TYR A 1 83 ? -0.955 1.161 -7.227 1.00 97.75 83 TYR A CA 1
ATOM 633 C C . TYR A 1 83 ? 0.530 1.511 -7.215 1.00 97.75 83 TYR A C 1
ATOM 635 O O . TYR A 1 83 ? 1.322 0.803 -6.597 1.00 97.75 83 TYR A O 1
ATOM 643 N N . LEU A 1 84 ? 0.909 2.584 -7.904 1.00 98.25 84 LEU A N 1
ATOM 644 C CA . LEU A 1 84 ? 2.281 3.068 -8.019 1.00 98.25 84 LEU A CA 1
ATOM 645 C C . LEU A 1 84 ? 2.370 4.435 -7.336 1.00 98.25 84 LEU A C 1
ATOM 647 O O . LEU A 1 84 ? 1.975 5.453 -7.899 1.00 98.25 84 LEU A O 1
ATOM 651 N N . VAL A 1 85 ? 2.851 4.456 -6.094 1.00 98.81 85 VAL A N 1
ATOM 652 C CA . VAL A 1 85 ? 2.867 5.657 -5.248 1.00 98.81 85 VAL A CA 1
ATOM 653 C C . VAL A 1 85 ? 4.305 6.105 -5.016 1.00 98.81 85 VAL A C 1
ATOM 655 O O . VAL A 1 85 ? 5.090 5.373 -4.415 1.00 98.81 85 VAL A O 1
ATOM 658 N N . GLY A 1 86 ? 4.656 7.304 -5.482 1.00 98.50 86 GLY A N 1
ATOM 659 C CA . GLY A 1 86 ? 6.027 7.817 -5.495 1.00 98.50 86 GLY A CA 1
ATOM 660 C C . GLY A 1 86 ? 6.937 6.924 -6.334 1.00 98.50 86 GLY A C 1
ATOM 661 O O . GLY A 1 86 ? 7.880 6.333 -5.811 1.00 98.50 86 GLY A O 1
ATOM 662 N N . TRP A 1 87 ? 6.600 6.727 -7.612 1.00 96.44 87 TRP A N 1
ATOM 663 C CA . TRP A 1 87 ? 7.345 5.819 -8.483 1.00 96.44 87 TRP A CA 1
ATOM 664 C C . TRP A 1 87 ? 8.699 6.416 -8.893 1.00 96.44 87 TRP A C 1
ATOM 666 O O . TRP A 1 87 ? 9.725 5.761 -8.717 1.00 96.44 87 TRP A O 1
ATOM 676 N N . TYR A 1 88 ? 8.727 7.660 -9.373 1.00 96.44 88 TYR A N 1
ATOM 677 C CA . TYR A 1 88 ? 9.932 8.427 -9.712 1.00 96.44 88 TYR A CA 1
ATOM 678 C C . TYR A 1 88 ? 10.187 9.614 -8.772 1.00 96.44 88 TYR A C 1
ATOM 680 O O . TYR A 1 88 ? 11.335 10.025 -8.624 1.00 96.44 88 TYR A O 1
ATOM 688 N N . GLY A 1 89 ? 9.156 10.157 -8.128 1.00 97.38 89 GLY A N 1
ATOM 689 C CA . GLY A 1 89 ? 9.238 11.297 -7.217 1.00 97.38 89 GLY A CA 1
ATOM 690 C C . GLY A 1 89 ? 8.505 11.036 -5.905 1.00 97.38 89 GLY A C 1
ATOM 691 O O . GLY A 1 89 ? 8.614 9.955 -5.322 1.00 97.38 89 GLY A O 1
ATOM 692 N N . THR A 1 90 ? 7.784 12.043 -5.413 1.00 98.50 90 THR A N 1
ATOM 693 C CA . THR A 1 90 ? 6.968 11.921 -4.201 1.00 98.50 90 THR A CA 1
ATOM 694 C C . THR A 1 90 ? 5.510 11.665 -4.556 1.00 98.50 90 THR A C 1
ATOM 696 O O . THR A 1 90 ? 4.975 12.300 -5.460 1.00 98.50 90 THR A O 1
ATOM 699 N N . GLY A 1 91 ? 4.825 10.817 -3.797 1.00 98.62 91 GLY A N 1
ATOM 700 C CA . GLY A 1 91 ? 3.377 10.663 -3.912 1.00 98.62 91 GLY A CA 1
ATOM 701 C C . GLY A 1 91 ? 2.729 10.260 -2.599 1.00 98.62 91 GLY A C 1
ATOM 702 O O . GLY A 1 91 ? 3.332 9.535 -1.801 1.00 98.62 91 GLY A O 1
ATOM 703 N N . VAL A 1 92 ? 1.496 10.720 -2.380 1.00 98.88 92 VAL A N 1
ATOM 704 C CA . VAL A 1 92 ? 0.699 10.366 -1.200 1.00 98.88 92 VAL A CA 1
ATOM 705 C C . VAL A 1 92 ? -0.672 9.844 -1.608 1.00 98.88 92 VAL A C 1
ATOM 707 O O . VAL A 1 92 ? -1.478 10.566 -2.188 1.00 98.88 92 VAL A O 1
ATOM 710 N N . LEU A 1 93 ? -0.970 8.599 -1.255 1.00 98.88 93 LEU A N 1
ATOM 711 C CA . LEU A 1 93 ? -2.292 8.008 -1.427 1.00 98.88 93 LEU A CA 1
ATOM 712 C C . LEU A 1 93 ? -2.982 7.877 -0.070 1.00 98.88 93 LEU A C 1
ATOM 714 O O . LEU A 1 93 ? -2.441 7.260 0.842 1.00 98.88 93 LEU A O 1
ATOM 718 N N . ASN A 1 94 ? -4.191 8.411 0.055 1.00 98.88 94 ASN A N 1
ATOM 719 C CA . ASN A 1 94 ? -5.032 8.229 1.229 1.00 98.88 94 ASN A CA 1
ATOM 720 C C . ASN A 1 94 ? -6.241 7.370 0.862 1.00 98.88 94 ASN A C 1
ATOM 722 O O . ASN A 1 94 ? -7.006 7.719 -0.033 1.00 98.88 94 ASN A O 1
ATOM 726 N N . ILE A 1 95 ? -6.432 6.272 1.577 1.00 98.75 95 ILE A N 1
ATOM 727 C CA . ILE A 1 95 ? -7.608 5.412 1.483 1.00 98.75 95 ILE A CA 1
ATOM 728 C C . ILE A 1 95 ? -8.427 5.691 2.736 1.00 98.75 95 ILE A C 1
ATOM 730 O O . ILE A 1 95 ? -8.079 5.257 3.833 1.00 98.75 95 ILE A O 1
ATOM 734 N N . LEU A 1 96 ? -9.445 6.525 2.574 1.00 98.75 96 LEU A N 1
ATOM 735 C CA . LEU A 1 96 ? -10.254 7.080 3.650 1.00 98.75 96 LEU A CA 1
ATOM 736 C C . LEU A 1 96 ? -11.400 6.132 4.013 1.00 98.75 96 LEU A C 1
ATOM 738 O O . LEU A 1 96 ? -11.709 5.198 3.274 1.00 98.75 96 LEU A O 1
ATOM 742 N N . ALA A 1 97 ? -12.066 6.400 5.135 1.00 97.69 97 ALA A N 1
ATOM 743 C CA . ALA A 1 97 ? -13.285 5.700 5.521 1.00 97.69 97 ALA A CA 1
ATOM 744 C C . ALA A 1 97 ? -14.319 5.699 4.379 1.00 97.69 97 ALA A C 1
ATOM 746 O O . ALA A 1 97 ? -14.601 6.740 3.788 1.00 97.69 97 ALA A O 1
ATOM 747 N N . GLY A 1 98 ? -14.874 4.522 4.077 1.00 94.62 98 GLY A N 1
ATOM 748 C CA . GLY A 1 98 ? -15.765 4.301 2.929 1.00 94.62 98 GLY A CA 1
ATOM 749 C C . GLY A 1 98 ? -15.047 3.931 1.625 1.00 94.62 98 GLY A C 1
ATOM 750 O O . GLY A 1 98 ? -15.680 3.387 0.726 1.00 94.62 98 GLY A O 1
ATOM 751 N N . GLY A 1 99 ? -13.733 4.155 1.537 1.00 97.88 99 GLY A N 1
ATOM 752 C CA . GLY A 1 99 ? -12.914 3.741 0.405 1.00 97.88 99 GLY A CA 1
ATOM 753 C C . GLY A 1 99 ? -12.558 2.257 0.448 1.00 97.88 99 GLY A C 1
ATOM 754 O O . GLY A 1 99 ? -12.064 1.763 1.465 1.00 97.88 99 GLY A O 1
ATOM 755 N N . ASN A 1 100 ? -12.745 1.568 -0.680 1.00 97.12 100 ASN A N 1
ATOM 756 C CA . ASN A 1 100 ? -12.306 0.187 -0.878 1.00 97.12 100 ASN A CA 1
ATOM 757 C C . ASN A 1 100 ? -11.451 0.103 -2.145 1.00 97.12 100 ASN A C 1
ATOM 759 O O . ASN A 1 100 ? -11.954 0.108 -3.268 1.00 97.12 100 ASN A O 1
ATOM 763 N N . ALA A 1 101 ? -10.138 0.042 -1.955 1.00 97.56 101 ALA A N 1
ATOM 764 C CA . ALA A 1 101 ? -9.151 -0.065 -3.019 1.00 97.56 101 ALA A CA 1
ATOM 765 C C . ALA A 1 101 ? -8.782 -1.539 -3.254 1.00 97.56 101 ALA A C 1
ATOM 767 O O . ALA A 1 101 ? -8.492 -2.266 -2.302 1.00 97.56 101 ALA A O 1
ATOM 768 N N . SER A 1 102 ? -8.765 -1.989 -4.508 1.00 96.06 102 SER A N 1
ATOM 769 C CA . SER A 1 102 ? -8.468 -3.382 -4.877 1.00 96.06 102 SER A CA 1
ATOM 770 C C . SER A 1 102 ? -7.719 -3.506 -6.209 1.00 96.06 102 SER A C 1
ATOM 772 O O . SER A 1 102 ? -7.538 -2.519 -6.924 1.00 96.06 102 SER A O 1
ATOM 774 N N . LEU A 1 103 ? -7.267 -4.715 -6.556 1.00 94.12 103 LEU A N 1
ATOM 775 C CA . LEU A 1 103 ? -6.620 -4.982 -7.842 1.00 94.12 103 LEU A CA 1
ATOM 776 C C . LEU A 1 103 ? -7.593 -5.615 -8.841 1.00 94.12 103 LEU A C 1
ATOM 778 O O . LEU A 1 103 ? -8.429 -6.444 -8.484 1.00 94.12 103 LEU A O 1
ATOM 782 N N . THR A 1 104 ? -7.443 -5.270 -10.118 1.00 89.88 104 THR A N 1
ATOM 783 C CA . THR A 1 104 ? -8.148 -5.954 -11.214 1.00 89.88 104 THR A CA 1
ATOM 784 C C . THR A 1 104 ? -7.285 -7.019 -11.892 1.00 89.88 104 THR A C 1
ATOM 786 O O . THR A 1 104 ? -7.828 -8.023 -12.366 1.00 89.88 104 THR A O 1
ATOM 789 N N . THR A 1 105 ? -5.955 -6.855 -11.889 1.00 85.12 105 THR A N 1
ATOM 790 C CA . THR A 1 105 ? -5.000 -7.748 -12.567 1.00 85.12 105 THR A CA 1
ATOM 791 C C . THR A 1 105 ? -3.831 -8.160 -11.657 1.00 85.12 105 THR A C 1
ATOM 793 O O . THR A 1 105 ? -3.927 -8.102 -10.433 1.00 85.12 105 THR A O 1
ATOM 796 N N . ILE A 1 106 ? -2.755 -8.687 -12.252 1.00 79.75 106 ILE A N 1
ATOM 797 C CA . ILE A 1 106 ? -1.675 -9.417 -11.569 1.00 79.75 106 ILE A CA 1
ATOM 798 C C . ILE A 1 106 ? -0.404 -8.586 -11.331 1.00 79.75 106 ILE A C 1
ATOM 800 O O . ILE A 1 106 ? 0.637 -9.156 -10.995 1.00 79.75 106 ILE A O 1
ATOM 804 N N . THR A 1 107 ? -0.438 -7.277 -11.575 1.00 86.56 107 THR A N 1
ATOM 805 C CA . THR A 1 107 ? 0.764 -6.439 -11.534 1.00 86.56 107 THR A CA 1
ATOM 806 C C . THR A 1 107 ? 1.160 -6.070 -10.101 1.00 86.56 107 THR A C 1
ATOM 808 O O . THR A 1 107 ? 0.343 -5.995 -9.183 1.00 86.56 107 THR A O 1
ATOM 811 N N . THR A 1 108 ? 2.465 -5.894 -9.890 1.00 93.75 108 THR A N 1
ATOM 812 C CA . THR A 1 108 ? 3.029 -5.531 -8.584 1.00 93.75 108 THR A CA 1
ATOM 813 C C . THR A 1 108 ? 2.656 -4.100 -8.224 1.00 93.75 108 THR A C 1
ATOM 815 O O . THR A 1 108 ? 2.930 -3.179 -8.993 1.00 93.75 108 THR A O 1
ATOM 818 N N . SER A 1 109 ? 2.101 -3.904 -7.028 1.00 98.06 109 SER A N 1
ATOM 819 C CA . SER A 1 109 ? 1.900 -2.567 -6.460 1.00 98.06 109 SER A CA 1
ATOM 820 C C . SER A 1 109 ? 3.133 -2.124 -5.677 1.00 98.06 109 SER A C 1
ATOM 822 O O . SER A 1 109 ? 3.821 -2.946 -5.067 1.00 98.06 109 SER A O 1
ATOM 824 N N . VAL A 1 110 ? 3.437 -0.826 -5.706 1.00 98.69 110 VAL A N 1
ATOM 825 C CA . VAL A 1 110 ? 4.688 -0.279 -5.172 1.00 98.69 110 VAL A CA 1
ATOM 826 C C . VAL A 1 110 ? 4.476 1.064 -4.477 1.00 98.69 110 VAL A C 1
ATOM 828 O O . VAL A 1 110 ? 3.806 1.957 -4.993 1.00 98.69 110 VAL A O 1
ATOM 831 N N . ILE A 1 111 ? 5.116 1.219 -3.316 1.00 98.81 111 ILE A N 1
ATOM 832 C CA . ILE A 1 111 ? 5.224 2.469 -2.559 1.00 98.81 111 ILE A CA 1
ATOM 833 C C . ILE A 1 111 ? 6.711 2.836 -2.482 1.00 98.81 111 ILE A C 1
ATOM 835 O O . ILE A 1 111 ? 7.469 2.129 -1.826 1.00 98.81 111 ILE A O 1
ATOM 839 N N . GLY A 1 112 ? 7.146 3.918 -3.130 1.00 98.62 112 GLY A N 1
ATOM 840 C CA . GLY A 1 112 ? 8.564 4.298 -3.223 1.00 98.62 112 GLY A CA 1
ATOM 841 C C . GLY A 1 112 ? 9.329 3.397 -4.195 1.00 98.62 112 GLY A C 1
ATOM 842 O O . GLY A 1 112 ? 10.027 2.468 -3.779 1.00 98.62 112 GLY A O 1
ATOM 843 N N . GLY A 1 113 ? 9.153 3.645 -5.494 1.00 97.81 113 GLY A N 1
ATOM 844 C CA . GLY A 1 113 ? 9.607 2.760 -6.570 1.00 97.81 113 GLY A CA 1
ATOM 845 C C . GLY A 1 113 ? 11.108 2.811 -6.837 1.00 97.81 113 GLY A C 1
ATOM 846 O O . GLY A 1 113 ? 11.817 1.832 -6.600 1.00 97.81 113 GLY A O 1
ATOM 847 N N . ASN A 1 114 ? 11.590 3.943 -7.343 1.00 98.31 114 ASN A N 1
ATOM 848 C CA . ASN A 1 114 ? 12.973 4.126 -7.789 1.00 98.31 114 ASN A CA 1
ATOM 849 C C . ASN A 1 114 ? 13.856 4.805 -6.731 1.00 98.31 114 ASN A C 1
ATOM 851 O O . ASN A 1 114 ? 13.368 5.328 -5.729 1.00 98.31 114 ASN A O 1
ATOM 855 N N . GLU A 1 115 ? 15.169 4.816 -6.954 1.00 98.00 115 GLU A N 1
ATOM 856 C CA . GLU A 1 115 ? 16.117 5.526 -6.087 1.00 98.00 115 GLU A CA 1
ATOM 857 C C . GLU A 1 115 ? 15.706 6.992 -5.891 1.00 98.00 115 GLU A C 1
ATOM 859 O O . GLU A 1 115 ? 15.275 7.661 -6.829 1.00 98.00 115 GLU A O 1
ATOM 864 N N . ASN A 1 116 ? 15.852 7.498 -4.664 1.00 97.62 116 ASN A N 1
ATOM 865 C CA . ASN A 1 116 ? 15.464 8.857 -4.255 1.00 97.62 116 ASN A CA 1
ATOM 866 C C . ASN A 1 116 ? 13.960 9.194 -4.370 1.00 97.62 116 ASN A C 1
ATOM 868 O O . ASN A 1 116 ? 13.574 10.314 -4.040 1.00 97.62 116 ASN A O 1
ATOM 872 N N . SER A 1 117 ? 13.105 8.250 -4.778 1.00 98.56 117 SER A N 1
ATOM 873 C CA . SER A 1 117 ? 11.647 8.421 -4.752 1.00 98.56 117 SER A CA 1
ATOM 874 C C . SER A 1 117 ? 11.075 8.196 -3.349 1.00 98.56 117 SER A C 1
ATOM 876 O O . SER A 1 117 ? 11.675 7.508 -2.510 1.00 98.56 117 SER A O 1
ATOM 878 N N . LYS A 1 118 ? 9.896 8.770 -3.089 1.00 98.88 118 LYS A N 1
ATOM 879 C CA . LYS A 1 118 ? 9.205 8.654 -1.807 1.00 98.88 118 LYS A CA 1
ATOM 880 C C . LYS A 1 118 ? 7.706 8.417 -1.975 1.00 98.88 118 LYS A C 1
ATOM 882 O O . LYS A 1 118 ? 6.946 9.327 -2.286 1.00 98.88 118 LYS A O 1
ATOM 887 N N . GLY A 1 119 ? 7.261 7.203 -1.682 1.00 98.88 119 GLY A N 1
ATOM 888 C CA . GLY A 1 119 ? 5.840 6.874 -1.625 1.00 98.88 119 GLY A CA 1
ATOM 889 C C . GLY A 1 119 ? 5.311 6.910 -0.198 1.00 98.88 119 GLY A C 1
ATOM 890 O O . GLY A 1 119 ? 5.980 6.479 0.742 1.00 98.88 119 GLY A O 1
ATOM 891 N N . THR A 1 120 ? 4.086 7.388 -0.010 1.00 98.94 120 THR A N 1
ATOM 892 C CA . THR A 1 120 ? 3.360 7.231 1.252 1.00 98.94 120 THR A CA 1
ATOM 893 C C . THR A 1 120 ? 1.927 6.809 0.985 1.00 98.94 120 THR A C 1
ATOM 895 O O . THR A 1 120 ? 1.212 7.471 0.242 1.00 98.94 120 THR A O 1
ATOM 898 N N . VAL A 1 121 ? 1.491 5.724 1.615 1.00 98.94 121 VAL A N 1
ATOM 899 C CA . VAL A 1 121 ? 0.087 5.311 1.626 1.00 98.94 121 VAL A CA 1
ATOM 900 C C . VAL A 1 121 ? -0.438 5.400 3.050 1.00 98.94 121 VAL A C 1
ATOM 902 O O . VAL A 1 121 ? 0.187 4.887 3.976 1.00 98.94 121 VAL A O 1
ATOM 905 N N . ASN A 1 122 ? -1.589 6.039 3.223 1.00 98.94 122 ASN A N 1
ATOM 906 C CA . ASN A 1 122 ? -2.316 6.102 4.482 1.00 98.94 122 ASN A CA 1
ATOM 907 C C . ASN A 1 122 ? -3.660 5.395 4.314 1.00 98.94 122 ASN A C 1
ATOM 909 O O . ASN A 1 122 ? -4.495 5.838 3.532 1.00 98.94 122 ASN A O 1
ATOM 913 N N . VAL A 1 123 ? -3.890 4.327 5.066 1.00 98.88 123 VAL A N 1
ATOM 914 C CA . VAL A 1 123 ? -5.179 3.637 5.143 1.00 98.88 123 VAL A CA 1
ATOM 915 C C . VAL A 1 123 ? -5.851 4.080 6.433 1.00 98.88 123 VAL A C 1
ATOM 917 O O . VAL A 1 123 ? -5.461 3.663 7.520 1.00 98.88 123 VAL A O 1
ATOM 920 N N . LEU A 1 124 ? -6.792 5.013 6.298 1.00 98.62 124 LEU A N 1
ATOM 921 C CA . LEU A 1 124 ? -7.423 5.784 7.368 1.00 98.62 124 LEU A CA 1
ATOM 922 C C . LEU A 1 124 ? -8.901 5.388 7.476 1.00 98.62 124 LEU A C 1
ATOM 924 O O . LEU A 1 124 ? -9.784 6.094 6.988 1.00 98.62 124 LEU A O 1
ATOM 928 N N . GLY A 1 125 ? -9.157 4.213 8.051 1.00 98.06 125 GLY A N 1
ATOM 929 C CA . GLY A 1 125 ? -10.502 3.631 8.168 1.00 98.06 125 GLY A CA 1
ATOM 930 C C . GLY A 1 125 ? -11.093 3.053 6.876 1.00 98.06 125 GLY A C 1
ATOM 931 O O . GLY A 1 125 ? -12.226 2.577 6.892 1.00 98.06 125 GLY A O 1
ATOM 932 N N . GLY A 1 126 ? -10.356 3.101 5.763 1.00 98.56 126 GLY A N 1
ATOM 933 C CA . GLY A 1 126 ? -10.703 2.402 4.523 1.00 98.56 126 GLY A CA 1
ATOM 934 C C . GLY A 1 126 ? -10.099 0.998 4.436 1.00 98.56 126 GLY A C 1
ATOM 935 O O . GLY A 1 126 ? -9.389 0.551 5.342 1.00 98.56 126 GLY A O 1
ATOM 936 N N . THR A 1 127 ? -10.347 0.328 3.311 1.00 98.69 127 THR A N 1
ATOM 937 C CA . THR A 1 127 ? -9.818 -1.010 3.014 1.00 98.69 127 THR A CA 1
ATOM 938 C C . THR A 1 127 ? -8.917 -0.982 1.787 1.00 98.69 127 THR A C 1
ATOM 940 O O . THR A 1 127 ? -9.278 -0.407 0.759 1.00 98.69 127 THR A O 1
ATOM 943 N N . TRP A 1 128 ? -7.771 -1.657 1.859 1.00 98.62 128 TRP A N 1
ATOM 944 C CA . TRP A 1 128 ? -6.905 -1.890 0.708 1.00 98.62 128 TRP A CA 1
ATOM 945 C C . TRP A 1 128 ? -6.577 -3.370 0.553 1.00 98.62 128 TRP A C 1
ATOM 947 O O . TRP A 1 128 ? -6.000 -3.980 1.451 1.00 98.62 128 TRP A O 1
ATOM 957 N N . ARG A 1 129 ? -6.939 -3.949 -0.592 1.00 97.81 129 ARG A N 1
ATOM 958 C CA . ARG A 1 129 ? -6.789 -5.377 -0.855 1.00 97.81 129 ARG A CA 1
ATOM 959 C C . ARG A 1 129 ? -5.903 -5.652 -2.063 1.00 97.81 129 ARG A C 1
ATOM 961 O O . ARG A 1 129 ? -6.225 -5.265 -3.183 1.00 97.81 129 ARG A O 1
ATOM 968 N N . LEU A 1 130 ? -4.814 -6.377 -1.839 1.00 97.62 130 LEU A N 1
ATOM 969 C CA . LEU A 1 130 ? -3.793 -6.696 -2.837 1.00 97.62 130 LEU A CA 1
ATOM 970 C C . LEU A 1 130 ? -3.983 -8.127 -3.357 1.00 97.62 130 LEU A C 1
ATOM 972 O O . LEU A 1 130 ? -3.083 -8.964 -3.309 1.00 97.62 130 LEU A O 1
ATOM 976 N N . TYR A 1 131 ? -5.196 -8.398 -3.837 1.00 94.94 131 TYR A N 1
ATOM 977 C CA . TYR A 1 131 ? -5.594 -9.660 -4.455 1.00 94.94 131 TYR A CA 1
ATOM 978 C C . TYR A 1 131 ? -6.237 -9.347 -5.789 1.00 94.94 131 TYR A C 1
ATOM 980 O O . TYR A 1 131 ? -6.976 -8.369 -5.905 1.00 94.94 131 TYR A O 1
ATOM 988 N N . ASP A 1 132 ? -5.961 -10.180 -6.783 1.00 91.12 132 ASP A N 1
ATOM 989 C CA . ASP A 1 132 ? -6.611 -10.046 -8.080 1.00 91.12 132 ASP A CA 1
ATOM 990 C C . ASP A 1 132 ? -8.072 -10.524 -8.057 1.00 91.12 132 ASP A C 1
ATOM 992 O O . ASP A 1 132 ? -8.577 -11.065 -7.068 1.00 91.12 132 ASP A O 1
ATOM 996 N N . SER A 1 133 ? -8.750 -10.375 -9.195 1.00 89.12 133 SER A N 1
ATOM 997 C CA . SER A 1 133 ? -10.131 -10.840 -9.389 1.00 89.12 133 SER A CA 1
ATOM 998 C C . SER A 1 133 ? -10.319 -12.355 -9.214 1.00 89.12 133 SER A C 1
ATOM 1000 O O . SER A 1 133 ? -11.440 -12.810 -8.989 1.00 89.12 133 SER A O 1
ATOM 1002 N N . GLY A 1 134 ? -9.239 -13.139 -9.285 1.00 91.56 134 GLY A N 1
ATOM 1003 C CA . GLY A 1 134 ? -9.216 -14.573 -9.004 1.00 91.56 134 GLY A CA 1
ATOM 1004 C C . GLY A 1 134 ?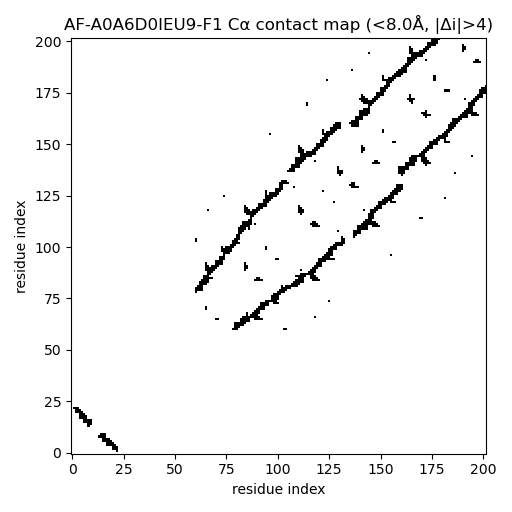 -8.925 -14.916 -7.540 1.00 91.56 134 GLY A C 1
ATOM 1005 O O . GLY A 1 134 ? -8.759 -16.094 -7.234 1.00 91.56 134 GLY A O 1
ATOM 1006 N N . ASN A 1 135 ? -8.862 -13.921 -6.648 1.00 92.06 135 ASN A N 1
ATOM 1007 C CA . ASN A 1 135 ? -8.533 -14.070 -5.231 1.00 92.06 135 ASN A CA 1
ATOM 1008 C C . ASN A 1 135 ? -7.137 -14.673 -4.987 1.00 92.06 135 ASN A C 1
ATOM 1010 O O . ASN A 1 135 ? -6.928 -15.406 -4.022 1.00 92.06 135 ASN A O 1
ATOM 1014 N N . ASN A 1 136 ? -6.173 -14.359 -5.850 1.00 93.31 136 ASN A N 1
ATOM 1015 C CA . ASN A 1 136 ? -4.773 -14.711 -5.640 1.00 93.31 136 ASN A CA 1
ATOM 1016 C C . ASN A 1 136 ? -4.039 -13.508 -5.055 1.00 93.31 136 ASN A C 1
ATOM 1018 O O . ASN A 1 136 ? -4.149 -12.405 -5.602 1.00 93.31 136 ASN A O 1
ATOM 1022 N N . ALA A 1 137 ? -3.264 -13.727 -3.994 1.00 95.38 137 ALA A N 1
ATOM 1023 C CA . ALA A 1 137 ? -2.407 -12.701 -3.421 1.00 95.38 137 ALA A CA 1
ATOM 1024 C C . ALA A 1 137 ? -1.422 -12.154 -4.464 1.00 95.38 137 ALA A C 1
ATOM 1026 O O . ALA A 1 137 ? -0.833 -12.889 -5.268 1.00 95.38 137 ALA A O 1
ATOM 1027 N N . ARG A 1 138 ? -1.248 -10.832 -4.455 1.00 96.62 138 ARG A N 1
ATOM 1028 C CA . ARG A 1 138 ? -0.338 -10.111 -5.342 1.00 96.62 138 ARG A CA 1
ATOM 1029 C C . ARG A 1 138 ? 0.729 -9.374 -4.542 1.00 96.62 138 ARG A C 1
ATOM 1031 O O . ARG A 1 138 ? 0.514 -9.043 -3.376 1.00 96.62 138 ARG A O 1
ATOM 1038 N N . PRO A 1 139 ? 1.916 -9.172 -5.137 1.00 96.38 139 PRO A N 1
ATOM 1039 C CA . PRO A 1 139 ? 3.015 -8.548 -4.429 1.00 96.38 139 PRO A CA 1
ATOM 1040 C C . PRO A 1 139 ? 2.775 -7.055 -4.199 1.00 96.38 139 PRO A C 1
ATOM 1042 O O . PRO A 1 139 ? 2.362 -6.322 -5.103 1.00 96.38 139 PRO A O 1
ATOM 1045 N N . LEU A 1 140 ? 3.117 -6.619 -2.989 1.00 98.25 140 LEU A N 1
ATOM 1046 C CA . LEU A 1 140 ? 3.221 -5.224 -2.591 1.00 98.25 140 LEU A CA 1
ATOM 1047 C C . LEU A 1 140 ? 4.642 -4.961 -2.089 1.00 98.25 140 LEU A C 1
ATOM 1049 O O . LEU A 1 140 ? 5.056 -5.493 -1.058 1.00 98.25 140 LEU A O 1
ATOM 1053 N N . ASN A 1 141 ? 5.379 -4.110 -2.803 1.00 98.56 141 ASN A N 1
ATOM 1054 C CA . ASN A 1 141 ? 6.687 -3.640 -2.356 1.00 98.56 141 ASN A CA 1
ATOM 1055 C C . ASN A 1 141 ? 6.541 -2.276 -1.678 1.00 98.56 141 ASN A C 1
ATOM 1057 O O . ASN A 1 141 ? 6.069 -1.313 -2.284 1.00 98.56 141 ASN A O 1
ATOM 1061 N N . VAL A 1 142 ? 7.003 -2.170 -0.438 1.00 98.75 142 VAL A N 1
ATOM 1062 C CA . VAL A 1 142 ? 7.115 -0.906 0.290 1.00 98.75 142 VAL A CA 1
ATOM 1063 C C . VAL A 1 142 ? 8.595 -0.582 0.424 1.00 98.75 142 VAL A C 1
ATOM 1065 O O . VAL A 1 142 ? 9.350 -1.326 1.047 1.00 98.75 142 VAL A O 1
ATOM 1068 N N . GLY A 1 143 ? 9.019 0.508 -0.206 1.00 98.69 143 GLY A N 1
ATOM 1069 C CA . GLY A 1 143 ? 10.422 0.856 -0.388 1.00 98.69 143 GLY A CA 1
ATOM 1070 C C . GLY A 1 143 ? 11.116 -0.151 -1.292 1.00 98.69 143 GLY A C 1
ATOM 1071 O O . GLY A 1 143 ? 11.871 -0.989 -0.803 1.00 98.69 143 GLY A O 1
ATOM 1072 N N . GLN A 1 144 ? 10.838 -0.108 -2.599 1.00 98.31 144 GLN A N 1
ATOM 1073 C CA . GLN A 1 144 ? 11.481 -1.015 -3.550 1.00 98.31 144 GLN A CA 1
ATOM 1074 C C . GLN A 1 144 ? 12.965 -0.666 -3.690 1.00 98.31 144 GLN A C 1
ATOM 1076 O O . GLN A 1 144 ? 13.797 -1.322 -3.072 1.00 98.31 144 GLN A O 1
ATOM 1081 N N . SER A 1 145 ? 13.282 0.396 -4.433 1.00 98.50 145 SER A N 1
ATOM 1082 C CA . SER A 1 145 ? 14.605 1.040 -4.428 1.00 98.50 145 SER A CA 1
ATOM 1083 C C . SER A 1 145 ? 14.562 2.429 -3.781 1.00 98.50 145 SER A C 1
ATOM 1085 O O . SER A 1 145 ? 15.604 3.014 -3.500 1.00 98.50 145 SER A O 1
ATOM 1087 N N . GLY A 1 146 ? 13.359 2.969 -3.557 1.00 98.69 146 GLY A N 1
ATOM 1088 C CA . GLY A 1 146 ? 13.129 4.250 -2.894 1.00 98.69 146 GLY A CA 1
ATOM 1089 C C . GLY A 1 146 ? 12.763 4.110 -1.420 1.00 98.69 146 GLY A C 1
ATOM 1090 O O . GLY A 1 146 ? 12.973 3.074 -0.788 1.00 98.69 146 GLY A O 1
ATOM 1091 N N . THR A 1 147 ? 12.167 5.171 -0.876 1.00 98.88 147 THR A N 1
ATOM 1092 C CA . THR A 1 147 ? 11.577 5.169 0.468 1.00 98.88 147 THR A CA 1
ATOM 1093 C C . THR A 1 147 ? 10.067 4.987 0.376 1.00 98.88 147 THR A C 1
ATOM 1095 O O . THR A 1 147 ? 9.370 5.822 -0.195 1.00 98.88 147 THR A O 1
ATOM 1098 N N . GLY A 1 148 ? 9.543 3.914 0.955 1.00 98.88 148 GLY A N 1
ATOM 1099 C CA . GLY A 1 148 ? 8.109 3.661 1.029 1.00 98.88 148 GLY A CA 1
ATOM 1100 C C . GLY A 1 148 ? 7.616 3.653 2.464 1.00 98.88 148 GLY A C 1
ATOM 1101 O O . GLY A 1 148 ? 8.224 3.025 3.330 1.00 98.88 148 GLY A O 1
ATOM 1102 N N . THR A 1 149 ? 6.479 4.302 2.700 1.00 98.94 149 THR A N 1
ATOM 1103 C CA . THR A 1 149 ? 5.792 4.265 3.993 1.00 98.94 149 THR A CA 1
ATOM 1104 C C . THR A 1 149 ? 4.340 3.841 3.812 1.00 98.94 149 THR A C 1
ATOM 1106 O O . THR A 1 149 ? 3.603 4.478 3.064 1.00 98.94 149 THR A O 1
ATOM 1109 N N . LEU A 1 150 ? 3.910 2.808 4.532 1.00 98.94 150 LEU A N 1
ATOM 1110 C CA . LEU A 1 150 ? 2.508 2.419 4.662 1.00 98.94 150 LEU A CA 1
ATOM 1111 C C . LEU A 1 150 ? 2.050 2.653 6.102 1.00 98.94 150 LEU A C 1
ATOM 1113 O O . LEU A 1 150 ? 2.575 2.053 7.033 1.00 98.94 150 LEU A O 1
ATOM 1117 N N . ASN A 1 151 ? 1.057 3.515 6.280 1.00 98.94 151 ASN A N 1
ATOM 1118 C CA . ASN A 1 151 ? 0.433 3.784 7.566 1.00 98.94 151 ASN A CA 1
ATOM 1119 C C . ASN A 1 151 ? -0.983 3.211 7.575 1.00 98.94 151 ASN A C 1
ATOM 1121 O O . ASN A 1 151 ? -1.786 3.558 6.714 1.00 98.94 151 ASN A O 1
ATOM 1125 N N . ILE A 1 152 ? -1.304 2.390 8.567 1.00 98.88 152 ILE A N 1
ATOM 1126 C CA . ILE A 1 152 ? -2.628 1.806 8.775 1.00 98.88 152 ILE A CA 1
ATOM 1127 C C . ILE A 1 152 ? -3.128 2.327 10.112 1.00 98.88 152 ILE A C 1
ATOM 1129 O O . ILE A 1 152 ? -2.560 2.009 11.155 1.00 98.88 152 ILE A O 1
ATOM 1133 N N . LYS A 1 153 ? -4.135 3.198 10.066 1.00 98.44 153 LYS A N 1
ATOM 1134 C CA . LYS A 1 153 ? -4.652 3.909 11.239 1.00 98.44 153 LYS A CA 1
ATOM 1135 C C . LYS A 1 153 ? -6.172 3.971 11.197 1.00 98.44 153 LYS A C 1
ATOM 1137 O O . LYS A 1 153 ? -6.789 3.735 10.161 1.00 98.44 153 LYS A O 1
ATOM 1142 N N . GLN A 1 154 ? -6.777 4.380 12.312 1.00 98.00 154 GLN A N 1
ATOM 1143 C CA . GLN A 1 154 ? -8.211 4.690 12.387 1.00 98.00 154 GLN A CA 1
ATOM 1144 C C . GLN A 1 154 ? -9.100 3.522 11.927 1.00 98.00 154 GLN A C 1
ATOM 1146 O O . GLN A 1 154 ? -10.058 3.737 11.189 1.00 98.00 154 GLN A O 1
ATOM 1151 N N . LYS A 1 155 ? -8.787 2.292 12.358 1.00 98.38 155 LYS A N 1
ATOM 1152 C CA . LYS A 1 155 ? -9.479 1.062 11.928 1.00 98.38 155 LYS A CA 1
ATOM 1153 C C . LYS A 1 155 ? -9.301 0.731 10.442 1.00 98.38 155 LYS A C 1
ATOM 1155 O O . LYS A 1 155 ? -10.151 0.087 9.835 1.00 98.38 155 LYS A O 1
ATOM 1160 N N . GLY A 1 156 ? -8.222 1.218 9.832 1.00 98.75 156 GLY A N 1
ATOM 1161 C CA . GLY A 1 156 ? -7.862 0.865 8.465 1.00 98.75 156 GLY A CA 1
ATOM 1162 C C . GLY A 1 156 ? -7.534 -0.622 8.346 1.00 98.75 156 GLY A C 1
ATOM 1163 O O . GLY A 1 156 ? -6.965 -1.214 9.266 1.00 98.75 156 GLY A O 1
ATOM 1164 N N . HIS A 1 157 ? -7.868 -1.213 7.202 1.00 98.75 157 HIS A N 1
ATOM 1165 C CA . HIS A 1 157 ? -7.618 -2.623 6.928 1.00 98.75 157 HIS A CA 1
ATOM 1166 C C . HIS A 1 157 ? -6.795 -2.787 5.653 1.00 98.75 157 HIS A C 1
ATOM 1168 O O . HIS A 1 157 ? -7.193 -2.324 4.583 1.00 98.75 157 HIS A O 1
ATOM 1174 N N . VAL A 1 158 ? -5.653 -3.462 5.754 1.00 98.81 158 VAL A N 1
ATOM 1175 C CA . VAL A 1 158 ? -4.841 -3.836 4.594 1.00 98.81 158 VAL A CA 1
ATOM 1176 C C . VAL A 1 158 ? -4.718 -5.343 4.527 1.00 98.81 158 VAL A C 1
ATOM 1178 O O . VAL A 1 158 ? -4.190 -5.961 5.446 1.00 98.81 158 VAL A O 1
ATOM 1181 N N . ASP A 1 159 ? -5.143 -5.906 3.404 1.00 98.12 159 ASP A N 1
ATOM 1182 C CA . ASP A 1 159 ? -4.896 -7.293 3.036 1.00 98.12 159 ASP A CA 1
ATOM 1183 C C . ASP A 1 159 ? -3.788 -7.313 1.975 1.00 98.12 159 ASP A C 1
ATOM 1185 O O . ASP A 1 159 ? -4.031 -7.180 0.775 1.00 98.12 159 ASP A O 1
ATOM 1189 N N . GLY A 1 160 ? -2.547 -7.353 2.459 1.00 96.44 160 GLY A N 1
ATOM 1190 C CA . GLY A 1 160 ? -1.316 -7.003 1.748 1.00 96.44 160 GLY A CA 1
ATOM 1191 C C . GLY A 1 160 ? -0.774 -8.053 0.780 1.00 96.44 160 GLY A C 1
ATOM 1192 O O . GLY A 1 160 ? 0.258 -7.801 0.160 1.00 96.44 160 GLY A O 1
ATOM 1193 N N . GLY A 1 161 ? -1.436 -9.203 0.635 1.00 96.00 161 GLY A N 1
ATOM 1194 C CA . GLY A 1 161 ? -1.008 -10.263 -0.279 1.00 96.00 161 GLY A CA 1
ATOM 1195 C C . GLY A 1 161 ? 0.402 -10.770 0.046 1.00 96.00 161 GLY A C 1
ATOM 1196 O O . GLY A 1 161 ? 0.607 -11.412 1.076 1.00 96.00 161 GLY A O 1
ATOM 1197 N N . TYR A 1 162 ? 1.372 -10.492 -0.833 1.00 97.19 162 TYR A N 1
ATOM 1198 C CA . TYR A 1 162 ? 2.795 -10.769 -0.590 1.00 97.19 162 TYR A CA 1
ATOM 1199 C C . TYR A 1 162 ? 3.552 -9.471 -0.321 1.00 97.19 162 TYR A C 1
ATOM 1201 O O . TYR A 1 162 ? 3.991 -8.781 -1.245 1.00 97.19 162 TYR A O 1
ATOM 1209 N N . LEU A 1 163 ? 3.709 -9.142 0.957 1.00 98.25 163 LEU A N 1
ATOM 1210 C CA . LEU A 1 163 ? 4.266 -7.872 1.392 1.00 98.25 163 LEU A CA 1
ATOM 1211 C C . LEU A 1 163 ? 5.787 -7.953 1.572 1.00 98.25 163 LEU A C 1
ATOM 1213 O O . LEU A 1 163 ? 6.299 -8.799 2.308 1.00 98.25 163 LEU A O 1
ATOM 1217 N N . ARG A 1 164 ? 6.512 -7.030 0.936 1.00 98.56 164 ARG A N 1
ATOM 1218 C CA . ARG A 1 164 ? 7.971 -6.897 1.045 1.00 98.56 164 ARG A CA 1
ATOM 1219 C C . ARG A 1 164 ? 8.366 -5.491 1.458 1.00 98.56 164 ARG A C 1
ATOM 1221 O O . ARG A 1 164 ? 7.960 -4.527 0.812 1.00 98.56 164 ARG A O 1
ATOM 1228 N N . LEU A 1 165 ? 9.201 -5.375 2.488 1.00 98.56 165 LEU A N 1
ATOM 1229 C CA . LEU A 1 165 ? 9.751 -4.100 2.956 1.00 98.56 165 LEU A CA 1
ATOM 1230 C C . LEU A 1 165 ? 11.242 -4.019 2.621 1.00 98.56 165 LEU A C 1
ATOM 1232 O O . LEU A 1 165 ? 12.010 -4.872 3.070 1.00 98.56 165 LEU A O 1
ATOM 1236 N N . GLY A 1 166 ? 11.660 -3.013 1.849 1.00 98.25 166 GLY A N 1
ATOM 1237 C CA . GLY A 1 166 ? 13.057 -2.893 1.413 1.00 98.25 166 GLY A CA 1
ATOM 1238 C C . GLY A 1 166 ? 13.437 -3.985 0.407 1.00 98.25 166 GLY A C 1
ATOM 1239 O O . GLY A 1 166 ? 14.299 -4.825 0.685 1.00 98.25 166 GLY A O 1
ATOM 1240 N N . SER A 1 167 ? 12.755 -4.033 -0.743 1.00 97.19 167 SER A N 1
ATOM 1241 C CA . SER A 1 167 ? 12.848 -5.157 -1.693 1.00 97.19 167 SER A CA 1
ATOM 1242 C C . SER A 1 167 ? 14.012 -5.070 -2.688 1.00 97.19 167 SER A C 1
ATOM 1244 O O . SER A 1 167 ? 14.164 -5.949 -3.534 1.00 97.19 167 SER A O 1
ATOM 1246 N N . SER A 1 168 ? 14.823 -4.018 -2.654 1.00 97.81 168 SER A N 1
ATOM 1247 C CA . SER A 1 168 ? 16.038 -3.868 -3.466 1.00 97.81 168 SER A CA 1
ATOM 1248 C C . SER A 1 168 ? 17.120 -3.136 -2.673 1.00 97.81 168 SER A C 1
ATOM 1250 O O . SER A 1 168 ? 16.851 -2.545 -1.626 1.00 97.81 168 SER A O 1
ATOM 1252 N N . THR A 1 169 ? 18.367 -3.204 -3.144 1.00 97.31 169 THR A N 1
ATOM 1253 C CA . THR A 1 169 ? 19.497 -2.519 -2.503 1.00 97.31 169 THR A CA 1
ATOM 1254 C C . THR A 1 169 ? 19.218 -1.021 -2.383 1.00 97.31 169 THR A C 1
ATOM 1256 O O . THR A 1 169 ? 18.827 -0.384 -3.355 1.00 97.31 169 THR A O 1
ATOM 1259 N N . GLY A 1 170 ? 19.401 -0.466 -1.183 1.00 95.69 170 GLY A N 1
ATOM 1260 C CA . GLY A 1 170 ? 19.113 0.943 -0.890 1.00 95.69 170 GLY A CA 1
ATOM 1261 C C . GLY A 1 170 ? 17.635 1.265 -0.628 1.00 95.69 170 GLY A C 1
ATOM 1262 O O . GLY A 1 170 ? 17.349 2.343 -0.113 1.00 95.69 170 GLY A O 1
ATOM 1263 N N . GLY A 1 171 ? 16.712 0.337 -0.903 1.00 98.62 171 GLY A N 1
ATOM 1264 C CA . GLY A 1 171 ? 15.292 0.498 -0.602 1.00 98.62 171 GLY A CA 1
ATOM 1265 C C . GLY A 1 171 ? 15.019 0.540 0.899 1.00 98.62 171 GLY A C 1
ATOM 1266 O O . GLY A 1 171 ? 15.591 -0.237 1.668 1.00 98.62 171 GLY A O 1
ATOM 1267 N N . VAL A 1 172 ? 14.126 1.436 1.320 1.00 98.81 172 VAL A N 1
ATOM 1268 C CA . VAL A 1 172 ? 13.724 1.601 2.722 1.00 98.81 172 VAL A CA 1
ATOM 1269 C C . VAL A 1 172 ? 12.209 1.508 2.829 1.00 98.81 172 VAL A C 1
ATOM 1271 O O . VAL A 1 172 ? 11.495 2.409 2.390 1.00 98.81 172 VAL A O 1
ATOM 1274 N N . GLY A 1 173 ? 11.718 0.415 3.405 1.00 98.81 173 GLY A N 1
ATOM 1275 C CA . GLY A 1 173 ? 10.295 0.158 3.604 1.00 98.81 173 GLY A CA 1
ATOM 1276 C C . GLY A 1 173 ? 9.887 0.251 5.065 1.00 98.81 173 GLY A C 1
ATOM 1277 O O . GLY A 1 173 ? 10.435 -0.464 5.902 1.00 98.81 173 GLY A O 1
ATOM 1278 N N . THR A 1 174 ? 8.877 1.061 5.365 1.00 98.81 174 THR A N 1
ATOM 1279 C CA . THR A 1 174 ? 8.309 1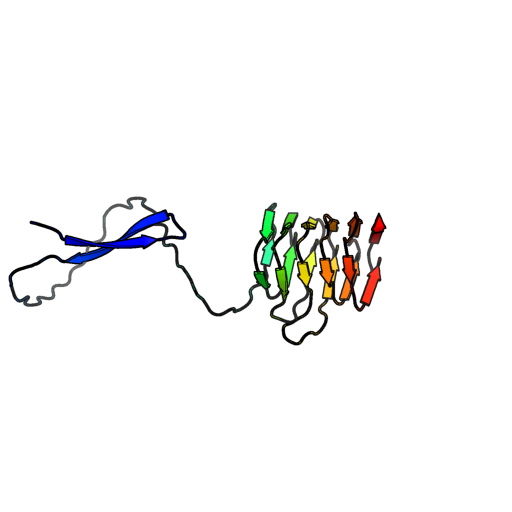.168 6.714 1.00 98.81 174 THR A CA 1
ATOM 1280 C C . THR A 1 174 ? 6.809 0.915 6.685 1.00 98.81 174 THR A C 1
ATOM 1282 O O . THR A 1 174 ? 6.086 1.541 5.910 1.00 98.81 174 THR A O 1
ATOM 1285 N N . VAL A 1 175 ? 6.331 0.041 7.566 1.00 98.88 175 VAL A N 1
ATOM 1286 C CA . VAL A 1 175 ? 4.905 -0.162 7.836 1.00 98.88 175 VAL A CA 1
ATOM 1287 C C . VAL A 1 175 ? 4.613 0.212 9.280 1.00 98.88 175 VAL A C 1
ATOM 1289 O O . VAL A 1 175 ? 5.293 -0.256 10.190 1.00 98.88 175 VAL A O 1
ATOM 1292 N N . ASN A 1 176 ? 3.585 1.026 9.489 1.00 98.88 176 ASN A N 1
ATOM 1293 C CA . ASN A 1 176 ? 3.083 1.390 10.807 1.00 98.88 176 ASN A CA 1
ATOM 1294 C C . ASN A 1 176 ? 1.623 0.949 10.912 1.00 98.88 176 ASN A C 1
ATOM 1296 O O . ASN A 1 176 ? 0.793 1.397 10.120 1.00 98.88 176 ASN A O 1
ATOM 1300 N N . VAL A 1 177 ? 1.313 0.092 11.880 1.00 98.75 177 VAL A N 1
ATOM 1301 C CA . VAL A 1 177 ? -0.055 -0.305 12.229 1.00 98.75 177 VAL A CA 1
ATOM 1302 C C . VAL A 1 177 ? -0.366 0.307 13.582 1.00 98.75 177 VAL A C 1
ATOM 1304 O O . VAL A 1 177 ? 0.207 -0.100 14.590 1.00 98.75 177 VAL A O 1
ATOM 1307 N N . GLU A 1 178 ? -1.214 1.330 13.591 1.00 98.38 178 GLU A N 1
ATOM 1308 C CA . GLU A 1 178 ? -1.439 2.147 14.780 1.00 98.38 178 GLU A CA 1
ATOM 1309 C C . GLU A 1 178 ? -2.918 2.238 15.146 1.00 98.38 178 GLU A C 1
ATOM 1311 O O . GLU A 1 178 ? -3.781 2.536 14.309 1.00 98.38 178 GLU A O 1
ATOM 1316 N N . GLY A 1 179 ? -3.189 2.085 16.438 1.00 96.69 179 GLY A N 1
ATOM 1317 C CA . GLY A 1 179 ? -4.510 2.264 17.018 1.00 96.69 179 GLY A CA 1
ATOM 1318 C C . GLY A 1 179 ? -5.382 1.013 16.968 1.00 96.69 179 GLY A C 1
ATOM 1319 O O . GLY A 1 179 ? -5.160 0.077 16.200 1.00 96.69 179 GLY A O 1
ATOM 1320 N N . GLU A 1 180 ? -6.399 1.024 17.824 1.00 96.00 180 GLU A N 1
ATOM 1321 C CA . GLU A 1 180 ? -7.346 -0.077 17.979 1.00 96.00 180 GLU A CA 1
ATOM 1322 C C . GLU A 1 180 ? -8.043 -0.411 16.651 1.00 96.00 180 GLU A C 1
ATOM 1324 O O . GLU A 1 180 ? -8.420 0.481 15.886 1.00 96.00 180 GLU A O 1
ATOM 1329 N N . ASP A 1 181 ? -8.204 -1.709 16.391 1.00 97.25 181 ASP A N 1
ATOM 1330 C CA . ASP A 1 181 ? -8.824 -2.285 15.191 1.00 97.25 181 ASP A CA 1
ATOM 1331 C C . ASP A 1 181 ? -8.132 -1.966 13.852 1.00 97.25 181 ASP A C 1
ATOM 1333 O O . ASP A 1 181 ? -8.658 -2.324 12.797 1.00 97.25 181 ASP A O 1
ATOM 1337 N N . SER A 1 182 ? -6.965 -1.317 13.843 1.00 98.62 182 SER A N 1
ATOM 1338 C CA . SER A 1 182 ? -6.142 -1.226 12.633 1.00 98.62 182 SER A CA 1
ATOM 1339 C C . SER A 1 182 ? -5.518 -2.592 12.342 1.00 98.62 182 SER A C 1
ATOM 1341 O O . SER A 1 182 ? -4.902 -3.201 13.218 1.00 98.62 182 SER A O 1
ATOM 1343 N N . VAL A 1 183 ? -5.669 -3.093 11.115 1.00 98.56 183 VAL A N 1
ATOM 1344 C CA . VAL A 1 183 ? -5.302 -4.475 10.776 1.00 98.56 183 VAL A CA 1
ATOM 1345 C C . VAL A 1 183 ? -4.449 -4.535 9.518 1.00 98.56 183 VAL A C 1
ATOM 1347 O O . VAL A 1 183 ? -4.777 -3.947 8.488 1.00 98.56 183 VAL A O 1
ATOM 1350 N N . LEU A 1 184 ? -3.383 -5.327 9.605 1.00 98.69 184 LEU A N 1
ATOM 1351 C CA . LEU A 1 184 ? -2.603 -5.803 8.472 1.00 98.69 184 LEU A CA 1
ATOM 1352 C C . LEU A 1 184 ? -2.695 -7.331 8.413 1.00 98.69 184 LEU A C 1
ATOM 1354 O O . LEU A 1 184 ? -2.242 -8.009 9.335 1.00 98.69 184 LEU A O 1
ATOM 1358 N N . THR A 1 185 ? -3.235 -7.869 7.324 1.00 98.12 185 THR A N 1
ATOM 1359 C CA . THR A 1 185 ? -3.144 -9.292 6.972 1.00 98.12 185 THR A CA 1
ATOM 1360 C C . THR A 1 185 ? -2.248 -9.461 5.756 1.00 98.12 185 THR A C 1
ATOM 1362 O O . THR A 1 185 ? -2.188 -8.596 4.888 1.00 98.12 185 THR A O 1
ATOM 1365 N N . THR A 1 186 ? -1.499 -10.558 5.695 1.00 97.31 186 THR A N 1
ATOM 1366 C CA . THR A 1 186 ? -0.597 -10.857 4.578 1.00 97.31 186 THR A CA 1
ATOM 1367 C C . THR A 1 186 ? -0.326 -12.358 4.549 1.00 97.31 186 THR A C 1
ATOM 1369 O O . THR A 1 186 ? -0.256 -12.989 5.603 1.00 97.31 186 THR A O 1
ATOM 1372 N N . GLU A 1 187 ? -0.189 -12.941 3.360 1.00 96.88 187 GLU A N 1
ATOM 1373 C CA . GLU A 1 187 ? 0.103 -14.374 3.198 1.00 96.88 187 GLU A CA 1
ATOM 1374 C C . GLU A 1 187 ? 1.599 -14.663 3.330 1.00 96.88 187 GLU A C 1
ATOM 1376 O O . GLU A 1 187 ? 2.010 -15.677 3.891 1.00 96.88 187 GLU A O 1
ATOM 1381 N N . LEU A 1 188 ? 2.418 -13.749 2.816 1.00 95.62 188 LEU A N 1
ATOM 1382 C CA . LEU A 1 188 ? 3.868 -13.776 2.935 1.00 95.62 188 LEU A CA 1
ATOM 1383 C C . LEU A 1 188 ? 4.333 -12.399 3.372 1.00 95.62 188 LEU A C 1
ATOM 1385 O O . LEU A 1 188 ? 3.828 -11.386 2.885 1.00 95.62 188 LEU A O 1
ATOM 1389 N N . PHE A 1 189 ? 5.294 -12.368 4.289 1.00 97.38 189 PHE A N 1
ATOM 1390 C CA . PHE A 1 189 ? 5.857 -11.123 4.779 1.00 97.38 189 PHE A CA 1
ATOM 1391 C C . PHE A 1 189 ? 7.375 -11.201 4.877 1.00 97.38 189 PHE A C 1
ATOM 1393 O O . PHE A 1 189 ? 7.917 -11.986 5.652 1.00 97.38 189 PHE A O 1
ATOM 1400 N N . GLU A 1 190 ? 8.055 -10.373 4.092 1.00 97.88 190 GLU A N 1
ATOM 1401 C CA . GLU A 1 190 ? 9.512 -10.254 4.091 1.00 97.88 190 GLU A CA 1
ATOM 1402 C C . GLU A 1 190 ? 9.910 -8.840 4.521 1.00 97.88 190 GLU A C 1
ATOM 1404 O O . GLU A 1 190 ? 9.489 -7.847 3.924 1.00 97.88 190 GLU A O 1
ATOM 1409 N N . ILE A 1 191 ? 10.757 -8.742 5.544 1.00 97.25 191 ILE A N 1
ATOM 1410 C CA . ILE A 1 191 ? 11.252 -7.469 6.075 1.00 97.25 191 ILE A CA 1
ATOM 1411 C C . ILE A 1 191 ? 12.763 -7.407 5.866 1.00 97.25 191 ILE A C 1
ATOM 1413 O O . ILE A 1 191 ? 13.483 -8.273 6.354 1.00 97.25 191 ILE A O 1
ATOM 1417 N N . GLY A 1 192 ? 13.238 -6.371 5.170 1.00 93.25 192 GLY A N 1
ATOM 1418 C CA . GLY A 1 192 ? 14.664 -6.169 4.907 1.00 93.25 192 GLY A CA 1
ATOM 1419 C C . GLY A 1 192 ? 15.229 -7.194 3.925 1.00 93.25 192 GLY A C 1
ATOM 1420 O O . GLY A 1 192 ? 16.250 -7.810 4.205 1.00 93.25 192 GLY A O 1
ATOM 1421 N N . SER A 1 193 ? 14.540 -7.408 2.797 1.00 87.38 193 SER A N 1
ATOM 1422 C CA . SER A 1 193 ? 14.900 -8.438 1.807 1.00 87.38 193 SER A CA 1
ATOM 1423 C C . SER A 1 193 ? 16.297 -8.200 1.208 1.00 87.38 193 SER A C 1
ATOM 1425 O O . SER A 1 193 ? 17.203 -9.009 1.392 1.00 87.38 193 SER A O 1
ATOM 1427 N N . TYR A 1 194 ? 16.491 -7.052 0.550 1.00 95.56 194 TYR A N 1
ATOM 1428 C CA . TYR A 1 194 ? 17.798 -6.595 0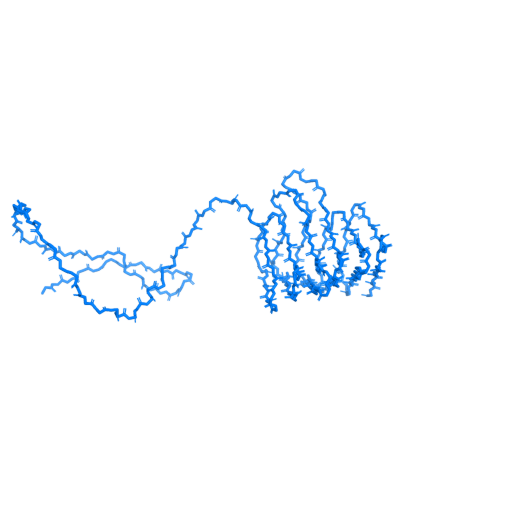.043 1.00 95.56 194 TYR A CA 1
ATOM 1429 C C . TYR A 1 194 ? 18.167 -5.185 0.532 1.00 95.56 194 TYR A C 1
ATOM 1431 O O . TYR A 1 194 ? 19.304 -4.745 0.353 1.00 95.56 194 TYR A O 1
ATOM 1439 N N . GLY A 1 195 ? 17.201 -4.470 1.114 1.00 97.81 195 GLY A N 1
ATOM 1440 C CA . GLY A 1 195 ? 17.358 -3.154 1.722 1.00 97.81 195 GLY A CA 1
ATOM 1441 C C . GLY A 1 195 ? 16.989 -3.175 3.205 1.00 97.81 195 GLY A C 1
ATOM 1442 O O . GLY A 1 195 ? 17.186 -4.170 3.899 1.00 97.81 195 GLY A O 1
ATOM 1443 N N . THR A 1 196 ? 16.422 -2.074 3.689 1.00 98.44 196 THR A N 1
ATOM 1444 C CA . THR A 1 196 ? 16.002 -1.920 5.086 1.00 98.44 196 THR A CA 1
ATOM 1445 C C . THR A 1 196 ? 14.483 -1.992 5.185 1.00 98.44 196 THR A C 1
ATOM 1447 O O . THR A 1 196 ? 13.777 -1.272 4.483 1.00 98.44 196 THR A O 1
ATOM 1450 N N . GLY A 1 197 ? 13.974 -2.835 6.081 1.00 98.38 197 GLY A N 1
ATOM 1451 C CA . GLY A 1 197 ? 12.549 -2.944 6.380 1.00 98.38 197 GLY A CA 1
ATOM 1452 C C . GLY A 1 197 ? 12.265 -2.691 7.859 1.00 98.38 197 GLY A C 1
ATOM 1453 O O . GLY A 1 197 ? 13.047 -3.102 8.714 1.00 98.38 197 GLY A O 1
ATOM 1454 N N . SER A 1 198 ? 11.142 -2.049 8.171 1.00 98.44 198 SER A N 1
ATOM 1455 C CA . SER A 1 198 ? 10.664 -1.844 9.541 1.00 98.44 198 SER A CA 1
ATOM 1456 C C . SER A 1 198 ? 9.150 -2.029 9.618 1.00 98.44 198 SER A C 1
ATOM 1458 O O . SER A 1 198 ? 8.412 -1.495 8.791 1.00 98.44 198 SER A O 1
ATOM 1460 N N . LEU A 1 199 ? 8.695 -2.775 10.624 1.00 98.31 199 LEU A N 1
ATOM 1461 C CA . LEU A 1 199 ? 7.292 -2.873 11.011 1.00 98.31 199 LEU A CA 1
ATOM 1462 C C . LEU A 1 199 ? 7.145 -2.360 12.444 1.00 98.31 199 LEU A C 1
ATOM 1464 O O . LEU A 1 199 ? 7.803 -2.873 13.348 1.00 98.31 199 LEU A O 1
ATOM 1468 N N . ASN A 1 200 ? 6.239 -1.409 12.641 1.00 98.38 200 ASN A N 1
ATOM 1469 C CA . ASN A 1 200 ? 5.853 -0.898 13.949 1.00 98.38 200 ASN A CA 1
ATOM 1470 C C . ASN A 1 200 ? 4.373 -1.204 14.195 1.00 98.38 200 ASN A C 1
ATOM 1472 O O . ASN A 1 200 ? 3.541 -0.966 13.318 1.00 98.38 200 ASN A O 1
ATOM 1476 N N . ILE A 1 201 ? 4.055 -1.722 15.382 1.00 97.75 201 ILE A N 1
ATOM 1477 C CA . ILE A 1 201 ? 2.684 -1.985 15.834 1.00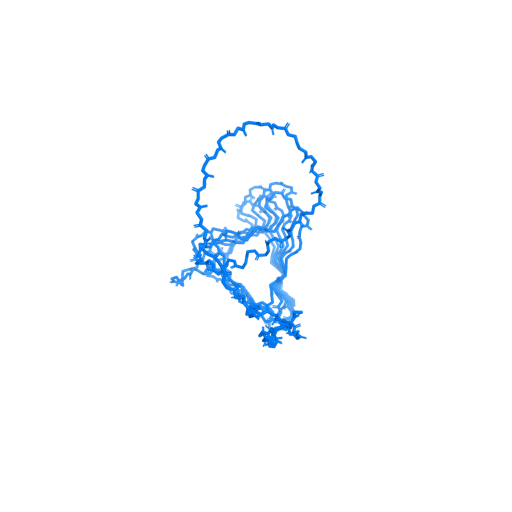 97.75 201 ILE A CA 1
ATOM 1478 C C . ILE A 1 201 ? 2.511 -1.317 17.196 1.00 97.75 201 ILE A C 1
ATOM 1480 O O . ILE A 1 201 ? 3.287 -1.611 18.110 1.00 97.75 201 ILE A O 1
ATOM 1484 N N . THR A 1 202 ? 1.534 -0.417 17.319 1.00 94.06 202 THR A N 1
ATOM 1485 C CA . THR A 1 202 ? 1.297 0.380 18.538 1.00 94.06 202 THR A CA 1
ATOM 1486 C C . THR A 1 202 ? -0.175 0.621 18.815 1.00 94.06 202 THR A C 1
ATOM 1488 O O . THR A 1 202 ? -0.889 1.005 17.858 1.00 94.06 202 THR A O 1
#

Mean predicted aligned error: 14.16 Å

Sequence (202 aa):
MNRIYRVIWNCTLQVFQVCSELTRRVGKKSTVNLRKSSGLTTKFSRLTLGVLLALSGSASGASLEVDNDQITNIDTDVAYDAYLVGWYGTGVLNILAGGNASLTTITTSVIGGNENSKGTVNVLGGTWRLYDSGNNARPLNVGQSGTGTLNIKQKGHVDGGYLRLGSSTGGVGTVNVEGEDSVLTTELFEIGSYGTGSLNIT

Solvent-accessible surface area (backbone atoms only — not comparable to full-atom values): 10571 Å² total; per-residue (Å²): 134,83,76,49,72,45,69,46,78,38,82,88,78,73,43,77,45,79,78,45,76,56,72,90,76,85,85,81,89,86,83,92,81,91,81,90,84,88,79,94,83,83,79,92,72,93,70,87,75,83,76,83,77,82,72,91,61,81,87,72,54,50,63,46,76,31,38,77,71,31,73,47,80,35,59,44,80,46,61,21,22,24,48,34,22,0,40,74,30,32,10,33,41,36,29,29,55,68,8,35,42,36,27,58,40,86,49,68,22,31,23,1,38,32,68,90,5,34,9,34,38,37,27,42,33,9,39,40,37,34,31,24,77,83,71,44,67,25,45,30,31,27,0,24,28,5,36,7,36,41,37,26,26,69,41,2,36,35,38,36,16,35,30,30,17,0,60,25,70,77,3,34,8,38,38,39,38,32,51,76,75,28,43,80,46,61,83,40,81,43,69,33,70,55,25,43,38,47,82,47,77,91